Protein AF-A0A8S9ZMZ3-F1 (afdb_monomer_lite)

Radius of gyration: 23.91 Å; chains: 1; bounding box: 61×54×66 Å

Foldseek 3Di:
DVVLLVVVLVVVLVVLQADDPLLVVVVVVCVQVQKDWLQCSVVVSVVSVQPDPVPPPNPPPNNDADPVSSVSSVVSNCNHNQVVQVVVQKHWDWAADLVDLPTIMTGIEGNPAPDVVVVVVQPDDPVLVVLVLLQLCVLLVVLDDPPCVVNVVLCVVVVVPDDPPDSFRFKDFPLSSQSSCVVVVHDPVRSVVSVCSCCPRVVFKFKAQVPDGPPPPPPDDDPDDPDPRRIMIGTGRNNQRRCQVSCVVSVQAAAPQPRGGDRGQVQWFADPPPRHIHRNSSVVLVPPPDDFDADPVPGDGGDPVSVVVPDPPVVPDDDHDDDDDPPPPPDDDDDDDDDDDDDDDDDDDDD

Sequence (351 aa):
MAQRNRQEFDEFLKFCKSFDTLHKHFLQFLMQRRCIEVALIGQTFLEFYKNDDSIELKFSALDKINTDQNRQVINALRKAIDPMIRRMGLYIVHIADEYSRNMEYWVLASDLNYSPPLLQSSSLQKDELAMFHFWLKLMFSKYKNDEDDDIDSALEDILTNEEINGNTGGELSLVNAFLFAKKKGWTAVRAQKLIDKLWKQQRWIRVMKGDADINQSAKKRKPNKLGDEHSIIRLHPCAIVEIEQLLYQLNVPQCILCKRPIIVSRLSFTCEGCRSCYHANCMLRQLEFPAECSCENCDQVLDEEIIDDFQFDIDNEYIPPKRGQIKVNRSGYNASNNASSNQPFPFLRDN

Secondary structure (DSSP, 8-state):
-HHHHHHHHHHHHHHTTS--HHHHHHHHHHHHHSEEEGGGHHHHHHHHHHT-TT-S---SS-----HHHHHHHHHHHHHHHHHHHHTTTEEEEEEEETTEEEEEEEEEEESSTT-HHHHHHSS--HHHHHHHHHHHHHHTGGG--TT-HHHHHHHHHHHTSS------TTEEEHHHHHHHHHHTT--HHHHHHHHHHHHHTT--EEEEETTEEGGG--S-----SS--TTEEEEE-HHHHHHSHHHHHHTTPPBBTTT--B-S-GGGEEE-TTT--EEEHHHHHHH--SSS-PBPTTT-PBPPTHHHHTS---TTS---------------------------PPPPPPP-

pLDDT: mean 75.81, std 21.51, range [27.5, 96.56]

Organism: NCBI:txid189291

Structure (mmCIF, N/CA/C/O backbone):
data_AF-A0A8S9ZMZ3-F1
#
_entry.id   AF-A0A8S9ZMZ3-F1
#
loop_
_atom_site.group_PDB
_atom_site.id
_atom_site.type_symbol
_atom_site.label_atom_id
_atom_site.label_alt_id
_atom_site.label_comp_id
_atom_site.label_asym_id
_atom_site.label_entity_id
_atom_site.label_seq_id
_atom_site.pdbx_PDB_ins_code
_atom_site.Cartn_x
_atom_site.Cartn_y
_atom_site.Cartn_z
_atom_site.occupancy
_atom_site.B_iso_or_equiv
_atom_site.auth_seq_id
_atom_site.auth_comp_id
_atom_site.auth_asym_id
_atom_site.auth_atom_id
_atom_site.pdbx_PDB_model_num
ATOM 1 N N . MET A 1 1 ? -5.924 -0.344 39.447 1.00 61.91 1 MET A N 1
ATOM 2 C CA . MET A 1 1 ? -5.483 0.238 38.156 1.00 61.91 1 MET A CA 1
ATOM 3 C C . MET A 1 1 ? -5.912 -0.624 36.968 1.00 61.91 1 MET A C 1
ATOM 5 O O . MET A 1 1 ? -6.661 -0.130 36.141 1.00 61.91 1 MET A O 1
ATOM 9 N N . ALA A 1 2 ? -5.564 -1.918 36.924 1.00 74.56 2 ALA A N 1
ATOM 10 C CA . ALA A 1 2 ? -5.920 -2.813 35.809 1.00 74.56 2 ALA A CA 1
ATOM 11 C C . ALA A 1 2 ? -7.434 -2.923 35.516 1.00 74.56 2 ALA A C 1
ATOM 13 O O . ALA A 1 2 ? -7.842 -2.864 34.361 1.00 74.56 2 ALA A O 1
ATOM 14 N N . GLN A 1 3 ? -8.278 -3.020 36.550 1.00 78.75 3 GLN A N 1
ATOM 15 C CA . GLN A 1 3 ? -9.735 -3.115 36.376 1.00 78.75 3 GLN A CA 1
ATOM 16 C C . GLN A 1 3 ? -10.355 -1.828 35.806 1.00 78.75 3 GLN A C 1
ATOM 18 O O . GLN A 1 3 ? -11.255 -1.902 34.977 1.00 78.75 3 GLN A O 1
ATOM 23 N N . ARG A 1 4 ? -9.823 -0.661 36.194 1.00 81.62 4 ARG A N 1
ATOM 24 C CA . ARG A 1 4 ? -10.242 0.642 35.660 1.00 81.62 4 ARG A CA 1
ATOM 25 C C . ARG A 1 4 ? -9.850 0.784 34.189 1.00 81.62 4 ARG A C 1
ATOM 27 O O . ARG A 1 4 ? -10.706 1.092 33.375 1.00 81.62 4 ARG A O 1
ATOM 34 N N . ASN A 1 5 ? -8.605 0.456 33.836 1.00 84.00 5 ASN A N 1
ATOM 35 C CA . ASN A 1 5 ? -8.150 0.495 32.440 1.00 84.00 5 ASN A CA 1
ATOM 36 C C . ASN A 1 5 ? -8.956 -0.451 31.540 1.00 84.00 5 ASN A C 1
ATOM 38 O O . ASN A 1 5 ? -9.223 -0.123 30.389 1.00 84.00 5 ASN A O 1
ATOM 42 N N . ARG A 1 6 ? -9.362 -1.616 32.062 1.00 87.62 6 ARG A N 1
ATOM 43 C CA . ARG A 1 6 ? -10.231 -2.547 31.337 1.00 87.62 6 ARG A CA 1
ATOM 44 C C . ARG A 1 6 ? -11.616 -1.953 31.085 1.00 87.62 6 ARG A C 1
ATOM 46 O O . ARG A 1 6 ? -12.086 -2.016 29.959 1.00 87.62 6 ARG A O 1
ATOM 53 N N . GLN A 1 7 ? -12.235 -1.353 32.102 1.00 88.88 7 GLN A N 1
ATOM 54 C CA . GLN A 1 7 ? -13.540 -0.711 31.949 1.00 88.88 7 GLN A CA 1
ATOM 55 C C . GLN A 1 7 ? -13.489 0.456 30.951 1.00 88.88 7 GLN A C 1
ATOM 57 O O . GLN A 1 7 ? -14.333 0.531 30.063 1.00 88.88 7 GLN A O 1
ATOM 62 N N . GLU A 1 8 ? -12.478 1.325 31.052 1.00 88.69 8 GLU A N 1
ATOM 63 C CA . GLU A 1 8 ? -12.294 2.442 30.114 1.00 88.69 8 GLU A CA 1
ATOM 64 C C . GLU A 1 8 ? -12.070 1.937 28.678 1.00 88.69 8 GLU A C 1
ATOM 66 O O . GLU A 1 8 ? -12.630 2.484 27.728 1.00 88.69 8 GLU A O 1
ATOM 71 N N . PHE A 1 9 ? -11.318 0.843 28.503 1.00 92.56 9 PHE A N 1
ATOM 72 C CA . PHE A 1 9 ? -11.167 0.203 27.198 1.00 92.56 9 PHE A CA 1
ATOM 73 C C . PHE A 1 9 ? -12.482 -0.386 26.669 1.00 92.56 9 PHE A C 1
ATOM 75 O O . PHE A 1 9 ? -12.789 -0.215 25.492 1.00 92.56 9 PHE A O 1
ATOM 82 N N . ASP A 1 10 ? -13.278 -1.047 27.511 1.00 92.25 10 ASP A N 1
ATOM 83 C CA . ASP A 1 10 ? -14.572 -1.609 27.110 1.00 92.25 10 ASP A CA 1
ATOM 84 C C . ASP A 1 10 ? -15.554 -0.508 26.673 1.00 92.25 10 ASP A C 1
ATOM 86 O O . ASP A 1 10 ? -16.331 -0.699 25.732 1.00 92.25 10 ASP A O 1
ATOM 90 N N . GLU A 1 11 ? -15.517 0.658 27.322 1.00 89.88 11 GLU A N 1
ATOM 91 C CA . GLU A 1 11 ? -16.306 1.833 26.942 1.00 89.88 11 GLU A CA 1
ATOM 92 C C . GLU A 1 11 ? -15.818 2.445 25.621 1.00 89.88 11 GLU A C 1
ATOM 94 O O . GLU A 1 11 ? -16.623 2.641 24.707 1.00 89.88 11 GLU A O 1
ATOM 99 N N . PHE A 1 12 ? -14.506 2.623 25.449 1.00 91.88 12 PHE A N 1
ATOM 100 C CA . PHE A 1 12 ? -13.915 3.021 24.167 1.00 91.88 12 PHE A CA 1
ATOM 101 C C . PHE A 1 12 ? -14.263 2.040 23.031 1.00 91.88 12 PHE A C 1
ATOM 103 O O . PHE A 1 12 ? -14.611 2.439 21.917 1.00 91.88 12 PHE A O 1
ATOM 110 N N . LEU A 1 13 ? -14.253 0.735 23.304 1.00 93.44 13 LEU A N 1
ATOM 111 C CA . LEU A 1 13 ? -14.590 -0.290 22.320 1.00 93.44 13 LEU A CA 1
ATOM 112 C C . LEU A 1 13 ? -16.079 -0.275 21.944 1.00 93.44 13 LEU A C 1
ATOM 114 O O . LEU A 1 13 ? -16.424 -0.649 20.821 1.00 93.44 13 LEU A O 1
ATOM 118 N N . LYS A 1 14 ? -16.978 0.140 22.848 1.00 91.62 14 LYS A N 1
ATOM 119 C CA . LYS A 1 14 ? -18.391 0.383 22.501 1.00 91.62 14 LYS A CA 1
ATOM 120 C C . LYS A 1 14 ? -18.506 1.527 21.502 1.00 91.62 14 LYS A C 1
ATOM 122 O O . LYS A 1 14 ? -19.229 1.378 20.522 1.00 91.62 14 LYS A O 1
ATOM 127 N N . PHE A 1 15 ? -17.753 2.601 21.718 1.00 89.25 15 PHE A N 1
ATOM 128 C CA . PHE A 1 15 ? -17.728 3.747 20.818 1.00 89.25 15 PHE A CA 1
ATOM 129 C C . PHE A 1 15 ? -17.264 3.352 19.407 1.00 89.25 15 PHE A C 1
ATOM 131 O O . PHE A 1 15 ? -17.928 3.664 18.426 1.00 89.25 15 PHE A O 1
ATOM 138 N N . CYS A 1 16 ? -16.217 2.527 19.297 1.00 91.81 16 CYS A N 1
ATOM 139 C CA . CYS A 1 16 ? -15.711 2.010 18.014 1.00 91.81 16 CYS A CA 1
ATOM 140 C C . CYS A 1 16 ? -16.729 1.181 17.197 1.00 91.81 16 CYS A C 1
ATOM 142 O O . CYS A 1 16 ? -16.446 0.816 16.057 1.00 91.81 16 CYS A O 1
ATOM 144 N N . LYS A 1 17 ? -17.874 0.789 17.777 1.00 92.50 17 LYS A N 1
ATOM 145 C CA . LYS A 1 17 ? -18.903 -0.027 17.105 1.00 92.50 17 LYS A CA 1
ATOM 146 C C . LYS A 1 17 ? -20.026 0.810 16.491 1.00 92.50 17 LYS A C 1
ATOM 148 O O . LYS A 1 17 ? -20.786 0.268 15.688 1.00 92.50 17 LYS A O 1
ATOM 153 N N . SER A 1 18 ? -20.163 2.083 16.860 1.00 89.81 18 SER A N 1
ATOM 154 C CA . SER A 1 18 ? -21.223 2.972 16.377 1.00 89.81 18 SER A CA 1
ATOM 155 C C . SER A 1 18 ? -20.659 4.014 15.424 1.00 89.81 18 SER A C 1
ATOM 157 O O . SER A 1 18 ? -19.883 4.865 15.834 1.00 89.81 18 SER A O 1
ATOM 159 N N . PHE A 1 19 ? -21.070 3.978 14.156 1.00 90.19 19 PHE A N 1
ATOM 160 C CA . PHE A 1 19 ? -20.605 4.957 13.177 1.00 90.19 19 PHE A CA 1
ATOM 161 C C . PHE A 1 19 ? -21.112 6.371 13.506 1.00 90.19 19 PHE A C 1
ATOM 163 O O . PHE A 1 19 ? -22.319 6.615 13.529 1.00 90.19 19 PHE A O 1
ATOM 170 N N . ASP A 1 20 ? -20.188 7.310 13.697 1.00 91.75 20 ASP A N 1
ATOM 171 C CA . ASP A 1 20 ? -20.461 8.686 14.120 1.00 91.75 20 ASP A CA 1
ATOM 172 C C . ASP A 1 20 ? -19.497 9.703 13.471 1.00 91.75 20 ASP A C 1
ATOM 174 O O . ASP A 1 20 ? -18.850 9.427 12.456 1.00 91.75 20 ASP A O 1
ATOM 178 N N . THR A 1 21 ? -19.422 10.913 14.031 1.00 92.00 21 THR A N 1
ATOM 179 C CA . THR A 1 21 ? -18.536 11.988 13.566 1.00 92.00 21 THR A CA 1
ATOM 180 C C . THR A 1 21 ? -17.053 11.618 13.647 1.00 92.00 21 THR A C 1
ATOM 182 O O . THR A 1 21 ? -16.308 11.924 12.717 1.00 92.00 21 THR A O 1
ATOM 185 N N . LEU A 1 22 ? -16.617 10.892 14.678 1.00 92.44 22 LEU A N 1
ATOM 186 C CA . LEU A 1 22 ? -15.223 10.467 14.800 1.00 92.44 22 LEU A CA 1
ATOM 187 C C . LEU A 1 22 ? -14.840 9.434 13.748 1.00 92.44 22 LEU A C 1
ATOM 189 O O . LEU A 1 22 ? -13.756 9.515 13.172 1.00 92.44 22 LEU A O 1
ATOM 193 N N . HIS A 1 23 ? -15.748 8.521 13.411 1.00 94.50 23 HIS A N 1
ATOM 194 C CA . HIS A 1 23 ? -15.528 7.585 12.308 1.00 94.50 23 HIS A CA 1
ATOM 195 C C . HIS A 1 23 ? -15.402 8.314 10.966 1.00 94.50 23 HIS A C 1
ATOM 197 O O . HIS A 1 23 ? -14.580 7.932 10.133 1.00 94.50 23 HIS A O 1
ATOM 203 N N . LYS A 1 24 ? -16.164 9.399 10.760 1.00 93.69 24 LYS A N 1
ATOM 204 C CA . LYS A 1 24 ? -16.016 10.262 9.577 1.00 93.69 24 LYS A CA 1
ATOM 205 C C . LYS A 1 24 ? -14.659 10.965 9.559 1.00 93.69 24 LYS A C 1
ATOM 207 O O . LYS A 1 24 ? -14.025 10.982 8.509 1.00 93.69 24 LYS A O 1
ATOM 212 N N . HIS A 1 25 ? -14.191 11.500 10.687 1.00 93.44 25 HIS A N 1
ATOM 213 C CA . HIS A 1 25 ? -12.862 12.119 10.778 1.00 93.44 25 HIS A CA 1
ATOM 214 C C . HIS A 1 25 ? -11.741 11.106 10.530 1.00 93.44 25 HIS A C 1
ATOM 216 O O . HIS A 1 25 ? -10.817 11.381 9.767 1.00 93.44 25 HIS A O 1
ATOM 222 N N . PHE A 1 26 ? -11.852 9.903 11.095 1.00 94.69 26 PHE A N 1
ATOM 223 C CA . PHE A 1 26 ? -10.904 8.825 10.836 1.00 94.69 26 PHE A CA 1
ATOM 224 C C . PHE A 1 26 ? -10.910 8.405 9.360 1.00 94.69 26 PHE A C 1
ATOM 226 O O . PHE A 1 26 ? -9.853 8.223 8.761 1.00 94.69 26 PHE A O 1
ATOM 233 N N . LEU A 1 27 ? -12.082 8.330 8.727 1.00 92.50 27 LEU A N 1
ATOM 234 C CA . LEU A 1 27 ? -12.187 8.092 7.287 1.00 92.50 27 LEU A CA 1
ATOM 235 C C . LEU A 1 27 ? -11.566 9.213 6.454 1.00 92.50 27 LEU A C 1
ATOM 237 O O . LEU A 1 27 ? -10.838 8.923 5.512 1.00 92.50 27 LEU A O 1
ATOM 241 N N . GLN A 1 28 ? -11.797 10.480 6.800 1.00 91.88 28 GLN A N 1
ATOM 242 C CA . GLN A 1 28 ? -11.149 11.616 6.136 1.00 91.88 28 GLN A CA 1
ATOM 243 C C . GLN A 1 28 ? -9.627 11.540 6.272 1.00 91.88 28 GLN A C 1
ATOM 245 O O . GLN A 1 28 ? -8.907 11.761 5.298 1.00 91.88 28 GLN A O 1
ATOM 250 N N . PHE A 1 29 ? -9.133 11.164 7.452 1.00 93.56 29 PHE A N 1
ATOM 251 C CA . PHE A 1 29 ? -7.719 10.895 7.673 1.00 93.56 29 PHE A CA 1
ATOM 252 C C . PHE A 1 29 ? -7.210 9.769 6.763 1.00 93.56 29 PHE A C 1
ATOM 254 O O . PHE A 1 29 ? -6.181 9.943 6.110 1.00 93.56 29 PHE A O 1
ATOM 261 N N . LEU A 1 30 ? -7.937 8.651 6.652 1.00 91.56 30 LEU A N 1
ATOM 262 C CA . LEU A 1 30 ? -7.581 7.555 5.746 1.00 91.56 30 LEU A CA 1
ATOM 263 C C . LEU A 1 30 ? -7.608 7.981 4.277 1.00 91.56 30 LEU A C 1
ATOM 265 O O . LEU A 1 30 ? -6.716 7.596 3.534 1.00 91.56 30 LEU A O 1
ATOM 269 N N . MET A 1 31 ? -8.559 8.813 3.855 1.00 87.31 31 MET A N 1
ATOM 270 C CA . MET A 1 31 ? -8.599 9.354 2.492 1.00 87.31 31 MET A CA 1
ATOM 271 C C . MET A 1 31 ? -7.394 10.259 2.199 1.00 87.31 31 MET A C 1
ATOM 273 O O . MET A 1 31 ? -6.831 10.201 1.111 1.00 87.31 31 MET A O 1
ATOM 277 N N . GLN A 1 32 ? -6.963 11.070 3.170 1.00 87.19 32 GLN A N 1
ATOM 278 C CA . GLN A 1 32 ? -5.802 11.955 3.022 1.00 87.19 32 GLN A CA 1
ATOM 279 C C . GLN A 1 32 ? -4.469 11.199 3.063 1.00 87.19 32 GLN A C 1
ATOM 281 O O . GLN A 1 32 ? -3.530 11.542 2.346 1.00 87.19 32 GLN A O 1
ATOM 286 N N . ARG A 1 33 ? -4.355 10.193 3.936 1.00 87.38 33 ARG A N 1
ATOM 287 C CA . ARG A 1 33 ? -3.129 9.402 4.116 1.00 87.38 33 ARG A CA 1
ATOM 288 C C . ARG A 1 33 ? -3.030 8.222 3.157 1.00 87.38 33 ARG A C 1
ATOM 290 O O . ARG A 1 33 ? -1.922 7.730 2.953 1.00 87.38 33 ARG A O 1
ATOM 297 N N . ARG A 1 34 ? -4.155 7.793 2.580 1.00 85.62 34 ARG A N 1
ATOM 298 C CA . ARG A 1 34 ? -4.379 6.613 1.720 1.00 85.62 34 ARG A CA 1
ATOM 299 C C . ARG A 1 34 ? -4.172 5.261 2.398 1.00 85.62 34 ARG A C 1
ATOM 301 O O . ARG A 1 34 ? -4.855 4.292 2.077 1.00 85.62 34 ARG A O 1
ATOM 308 N N . CYS A 1 35 ? -3.265 5.197 3.366 1.00 92.12 35 CYS A N 1
ATOM 309 C CA . CYS A 1 35 ? -2.998 4.005 4.150 1.00 92.12 35 CYS A CA 1
ATOM 310 C C . CYS A 1 35 ? -2.594 4.329 5.594 1.00 92.12 35 CYS A C 1
ATOM 312 O O . CYS A 1 35 ? -2.100 5.420 5.887 1.00 92.12 35 CYS A O 1
ATOM 314 N N . ILE A 1 36 ? -2.739 3.345 6.479 1.00 95.50 36 ILE A N 1
ATOM 315 C CA . ILE A 1 36 ? -2.246 3.368 7.861 1.00 95.50 36 ILE A CA 1
ATOM 316 C C . ILE A 1 36 ? -1.676 1.994 8.221 1.00 95.50 36 ILE A C 1
ATOM 318 O O . ILE A 1 36 ? -2.212 0.971 7.796 1.00 95.50 36 ILE A O 1
ATOM 322 N N . GLU A 1 37 ? -0.597 1.964 8.999 1.00 95.81 37 GLU A N 1
ATOM 323 C CA . GLU A 1 37 ? -0.064 0.720 9.558 1.00 95.81 37 GLU A CA 1
ATOM 324 C C . GLU A 1 37 ? -1.049 0.110 10.553 1.00 95.81 37 GLU A C 1
ATOM 326 O O . GLU A 1 37 ? -1.573 0.793 11.433 1.00 95.81 37 GLU A O 1
ATOM 331 N N . VAL A 1 38 ? -1.266 -1.199 10.448 1.00 95.62 38 VAL A N 1
ATOM 332 C CA . VAL A 1 38 ? -2.227 -1.937 11.272 1.00 95.62 38 VAL A CA 1
ATOM 333 C C . VAL A 1 38 ? -1.925 -1.774 12.757 1.00 95.62 38 VAL A C 1
ATOM 335 O O . VAL A 1 38 ? -2.845 -1.563 13.544 1.00 95.62 38 VAL A O 1
ATOM 338 N N . ALA A 1 39 ? -0.647 -1.788 13.139 1.00 94.88 39 ALA A N 1
ATOM 339 C CA . ALA A 1 39 ? -0.208 -1.606 14.521 1.00 94.88 39 ALA A CA 1
ATOM 340 C C . ALA A 1 39 ? -0.604 -0.244 15.127 1.00 94.88 39 ALA A C 1
ATOM 342 O O . ALA A 1 39 ? -0.718 -0.133 16.345 1.00 94.88 39 ALA A O 1
ATOM 343 N N . LEU A 1 40 ? -0.842 0.778 14.297 1.00 95.88 40 LEU A N 1
ATOM 344 C CA . LEU A 1 40 ? -1.117 2.147 14.741 1.00 95.88 40 LEU A CA 1
ATOM 345 C C . LEU A 1 40 ? -2.608 2.504 14.758 1.00 95.88 40 LEU A C 1
ATOM 347 O O . LEU A 1 40 ? -2.972 3.503 15.371 1.00 95.88 40 LEU A O 1
ATOM 351 N N . ILE A 1 41 ? -3.480 1.704 14.133 1.00 96.50 41 ILE A N 1
ATOM 352 C CA . ILE A 1 41 ? -4.903 2.040 13.936 1.00 96.50 41 ILE A CA 1
ATOM 353 C C . ILE A 1 41 ? -5.603 2.406 15.242 1.00 96.50 41 ILE A C 1
ATOM 355 O O . ILE A 1 41 ? -6.207 3.473 15.340 1.00 96.50 41 ILE A O 1
ATOM 359 N N . GLY A 1 42 ? -5.535 1.528 16.242 1.00 95.69 42 GLY A N 1
ATOM 360 C CA . GLY A 1 42 ? -6.223 1.722 17.509 1.00 95.69 42 GLY A CA 1
ATOM 361 C C . GLY A 1 42 ? -5.712 2.958 18.231 1.00 95.69 42 GLY A C 1
ATOM 362 O O . GLY A 1 42 ? -6.518 3.772 18.674 1.00 95.69 42 GLY A O 1
ATOM 363 N N . GLN A 1 43 ? -4.389 3.137 18.281 1.00 95.88 43 GLN A N 1
ATOM 364 C CA . GLN A 1 43 ? -3.772 4.303 18.910 1.00 95.88 43 GLN A CA 1
ATOM 365 C C . GLN A 1 43 ? -4.178 5.604 18.206 1.00 95.88 43 GLN A C 1
ATOM 367 O O . GLN A 1 43 ? -4.584 6.553 18.868 1.00 95.88 43 GLN A O 1
ATOM 372 N N . THR A 1 44 ? -4.146 5.636 16.873 1.00 95.88 44 THR A N 1
ATOM 373 C CA . THR A 1 44 ? -4.591 6.795 16.093 1.00 95.88 44 THR A CA 1
ATOM 374 C C . THR A 1 44 ? -6.070 7.098 16.333 1.00 95.88 44 THR A C 1
ATOM 376 O O . THR A 1 44 ? -6.432 8.252 16.540 1.00 95.88 44 THR A O 1
ATOM 379 N N . PHE A 1 45 ? -6.944 6.087 16.361 1.00 95.62 45 PHE A N 1
ATOM 380 C CA . PHE A 1 45 ? -8.366 6.306 16.638 1.00 95.62 45 PHE A CA 1
ATOM 381 C C . PHE A 1 45 ? -8.612 6.804 18.072 1.00 95.62 45 PHE A C 1
ATOM 383 O O . PHE A 1 45 ? -9.447 7.680 18.288 1.00 95.62 45 PHE A O 1
ATOM 390 N N . LEU A 1 46 ? -7.845 6.308 19.047 1.00 93.75 46 LEU A N 1
ATOM 391 C CA . LEU A 1 46 ? -7.874 6.800 20.425 1.00 93.75 46 LEU A CA 1
ATOM 392 C C . LEU A 1 46 ? -7.439 8.270 20.524 1.00 93.75 46 LEU A C 1
ATOM 394 O O . LEU A 1 46 ? -8.005 9.020 21.313 1.00 93.75 46 LEU A O 1
ATOM 398 N N . GLU A 1 47 ? -6.473 8.710 19.718 1.00 92.50 47 GLU A N 1
ATOM 399 C CA . GLU A 1 47 ? -6.084 10.124 19.649 1.00 92.50 47 GLU A CA 1
ATOM 400 C C . GLU A 1 47 ? -7.212 11.004 19.099 1.00 92.50 47 GLU A C 1
ATOM 402 O O . GLU A 1 47 ? -7.481 12.064 19.664 1.00 92.50 47 GLU A O 1
ATOM 407 N N . PHE A 1 48 ? -7.919 10.562 18.051 1.00 91.62 48 PHE A N 1
ATOM 408 C CA . PHE A 1 48 ? -9.131 11.249 17.582 1.00 91.62 48 PHE A CA 1
ATOM 409 C C . PHE A 1 48 ? -10.184 11.338 18.688 1.00 91.62 48 PHE A C 1
ATOM 411 O O . PHE A 1 48 ? -10.729 12.411 18.923 1.00 91.62 48 PHE A O 1
ATOM 418 N N . TYR A 1 49 ? -10.406 10.235 19.403 1.00 90.12 49 TYR A N 1
ATOM 419 C CA . TYR A 1 49 ? -11.343 10.168 20.521 1.00 90.12 49 TYR A CA 1
ATOM 420 C C . TYR A 1 49 ? -10.998 11.147 21.650 1.00 90.12 49 TYR A C 1
ATOM 422 O O . TYR A 1 49 ? -11.862 11.871 22.131 1.00 90.12 49 TYR A O 1
ATOM 430 N N . LYS A 1 50 ? -9.727 11.220 22.056 1.00 88.81 50 LYS A N 1
ATOM 431 C CA . LYS A 1 50 ? -9.274 12.117 23.134 1.00 88.81 50 LYS A CA 1
ATOM 432 C C . LYS A 1 50 ? -9.347 13.601 22.773 1.00 88.81 50 LYS A C 1
ATOM 434 O O . LYS A 1 50 ? -9.528 14.435 23.662 1.00 88.81 50 LYS A O 1
ATOM 439 N N . ASN A 1 51 ? -9.165 13.918 21.495 1.00 88.06 51 ASN A N 1
ATOM 440 C CA . ASN A 1 51 ? -9.171 15.288 20.989 1.00 88.06 51 ASN A CA 1
ATOM 441 C C . ASN A 1 51 ? -10.576 15.796 20.634 1.00 88.06 51 ASN A C 1
ATOM 443 O O . ASN A 1 51 ? -10.709 16.949 20.233 1.00 88.06 51 ASN A O 1
ATOM 447 N N . ASP A 1 52 ? -11.614 14.970 20.773 1.00 85.75 52 ASP A N 1
ATOM 448 C CA . ASP A 1 52 ? -12.992 15.396 20.555 1.00 85.75 52 ASP A CA 1
ATOM 449 C C . ASP A 1 52 ? -13.546 16.100 21.800 1.00 85.75 52 ASP A C 1
ATOM 451 O O . ASP A 1 52 ? -13.697 15.506 22.871 1.00 85.75 52 ASP A O 1
ATOM 455 N N . ASP A 1 53 ? -13.848 17.389 21.666 1.00 81.12 53 ASP A N 1
ATOM 456 C CA . ASP A 1 53 ? -14.406 18.201 22.748 1.00 81.12 53 ASP A CA 1
ATOM 457 C C . ASP A 1 53 ? -15.891 17.924 23.013 1.00 81.12 53 ASP A C 1
ATOM 459 O O . ASP A 1 53 ? -16.399 18.311 24.062 1.00 81.12 53 ASP A O 1
ATOM 463 N N . SER A 1 54 ? -16.587 17.234 22.103 1.00 78.00 54 SER A N 1
ATOM 464 C CA . SER A 1 54 ? -17.992 16.853 22.294 1.00 78.00 54 SER A CA 1
ATOM 465 C C . SER A 1 54 ? -18.176 15.663 23.239 1.00 78.00 54 SER A C 1
ATOM 467 O O . SER A 1 54 ? -19.291 15.387 23.684 1.00 78.00 54 SER A O 1
AT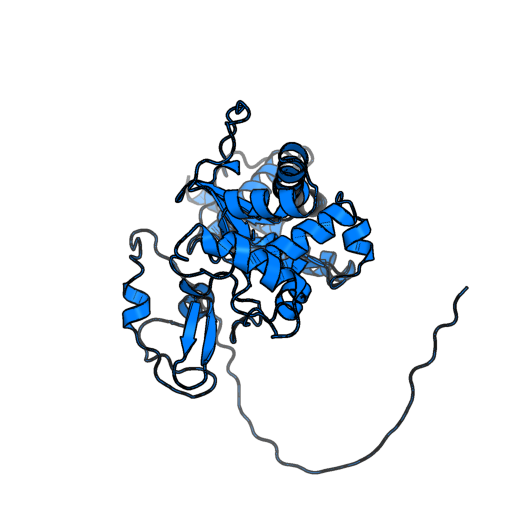OM 469 N N . ILE A 1 55 ? -17.092 14.960 23.573 1.00 74.44 55 ILE A N 1
ATOM 470 C CA . ILE A 1 55 ? -17.129 13.792 24.444 1.00 74.44 55 ILE A CA 1
ATOM 471 C C . ILE A 1 55 ? -16.904 14.250 25.887 1.00 74.44 55 ILE A C 1
ATOM 473 O O . ILE A 1 55 ? -15.774 14.428 26.339 1.00 74.44 55 ILE A O 1
ATOM 477 N N . GLU A 1 56 ? -18.004 14.414 26.626 1.00 62.88 56 GLU A N 1
ATOM 478 C CA . GLU A 1 56 ? -17.995 14.820 28.043 1.00 62.88 56 GLU A CA 1
ATOM 479 C C . GLU A 1 56 ? -17.205 13.843 28.939 1.00 62.88 56 GLU A C 1
ATOM 481 O O . GLU A 1 56 ? -16.644 14.228 29.964 1.00 62.88 56 GLU A O 1
ATOM 486 N N . LEU A 1 57 ? -17.108 12.575 28.525 1.00 63.19 57 LEU A N 1
ATOM 487 C CA . LEU A 1 57 ? -16.363 11.511 29.197 1.00 63.19 57 LEU A CA 1
ATOM 488 C C . LEU A 1 57 ? -14.963 11.359 28.583 1.00 63.19 57 LEU A C 1
ATOM 490 O O . LEU A 1 57 ? -14.664 10.376 27.899 1.00 63.19 57 LEU A O 1
ATOM 494 N N . LYS A 1 58 ? -14.074 12.331 28.822 1.00 62.97 58 LYS A N 1
ATOM 495 C CA . LYS A 1 58 ? -12.653 12.161 28.480 1.00 62.97 58 LYS A CA 1
ATOM 496 C C . LYS A 1 58 ? -12.041 11.112 29.417 1.00 62.97 58 LYS A C 1
ATOM 498 O O . LYS A 1 58 ? -11.754 11.390 30.581 1.00 62.97 58 LYS A O 1
ATOM 503 N N . PHE A 1 59 ? -11.844 9.893 28.911 1.00 64.81 59 PHE A N 1
ATOM 504 C CA . PHE A 1 59 ? -11.125 8.830 29.620 1.00 64.81 59 PHE A CA 1
ATOM 505 C C . PHE A 1 59 ? -9.659 9.220 29.777 1.00 64.81 59 PHE A C 1
ATOM 507 O O . PHE A 1 59 ? -8.852 9.088 28.857 1.00 64.81 59 PHE A O 1
ATOM 514 N N . SER A 1 60 ? -9.317 9.742 30.951 1.00 64.56 60 SER A N 1
ATOM 515 C CA . SER A 1 60 ? -7.972 10.231 31.220 1.00 64.56 60 SER A CA 1
ATOM 516 C C . SER A 1 60 ? -6.955 9.118 31.492 1.00 64.56 60 SER A C 1
ATOM 518 O O . SER A 1 60 ? -5.781 9.444 31.602 1.00 64.56 60 SER A O 1
ATOM 520 N N . ALA A 1 61 ? -7.360 7.849 31.671 1.00 70.00 61 ALA A N 1
ATOM 521 C CA . ALA A 1 61 ? -6.430 6.780 32.061 1.00 70.00 61 ALA A CA 1
ATOM 522 C C . ALA A 1 61 ? -6.059 5.815 30.920 1.00 70.00 61 ALA A C 1
ATOM 524 O O . ALA A 1 61 ? -5.015 5.159 30.996 1.00 70.00 61 ALA A O 1
ATOM 525 N N . LEU A 1 62 ? -6.853 5.725 29.846 1.00 84.06 62 LEU A N 1
ATOM 526 C CA . LEU A 1 62 ? -6.497 4.920 28.675 1.00 84.06 62 LEU A CA 1
ATOM 527 C C . LEU A 1 62 ? -5.481 5.659 27.792 1.00 84.06 62 LEU A C 1
ATOM 529 O O . LEU A 1 62 ? -5.854 6.376 26.869 1.00 84.06 62 LEU A O 1
ATOM 533 N N . ASP A 1 63 ? -4.186 5.495 28.061 1.00 85.62 63 ASP A N 1
ATOM 534 C CA . ASP A 1 63 ? -3.118 6.186 27.316 1.00 85.62 63 ASP A CA 1
ATOM 535 C C . ASP A 1 63 ? -2.531 5.413 26.143 1.00 85.62 63 ASP A C 1
ATOM 537 O O . ASP A 1 63 ? -2.062 6.020 25.178 1.00 85.62 63 ASP A O 1
ATOM 541 N N . LYS A 1 64 ? -2.570 4.083 26.214 1.00 90.38 64 LYS A N 1
ATOM 542 C CA . LYS A 1 64 ? -1.981 3.206 25.207 1.00 90.38 64 LYS A CA 1
ATOM 543 C C . LYS A 1 64 ? -2.882 2.021 24.924 1.00 90.38 64 LYS A C 1
ATOM 545 O O . LYS A 1 64 ? -3.509 1.479 25.833 1.00 90.38 64 LYS A O 1
ATOM 550 N N . ILE A 1 65 ? -2.871 1.603 23.667 1.00 92.50 65 ILE A N 1
ATOM 551 C CA . ILE A 1 65 ? -3.533 0.395 23.185 1.00 92.50 65 ILE A CA 1
ATOM 552 C C . ILE A 1 65 ? -2.464 -0.663 22.913 1.00 92.50 65 ILE A C 1
ATOM 554 O O . ILE A 1 65 ? -1.521 -0.423 22.163 1.00 92.50 65 ILE A O 1
ATOM 558 N N . ASN A 1 66 ? -2.595 -1.831 23.542 1.00 93.44 66 ASN A N 1
ATOM 559 C CA . ASN A 1 66 ? -1.725 -2.976 23.257 1.00 93.44 66 ASN A CA 1
ATOM 560 C C . ASN A 1 66 ? -2.172 -3.730 21.987 1.00 93.44 66 ASN A C 1
ATOM 562 O O . ASN A 1 66 ? -3.223 -3.444 21.417 1.00 93.44 66 ASN A O 1
ATOM 566 N N . THR A 1 67 ? -1.395 -4.722 21.547 1.00 91.94 67 THR A N 1
ATOM 567 C CA . THR A 1 67 ? -1.650 -5.469 20.302 1.00 91.94 67 THR A CA 1
ATOM 568 C C . THR A 1 67 ? -3.016 -6.169 20.265 1.00 91.94 67 THR A C 1
ATOM 570 O O . THR A 1 67 ? -3.696 -6.130 19.236 1.00 91.94 67 THR A O 1
ATOM 573 N N . ASP A 1 68 ? -3.455 -6.782 21.370 1.00 93.94 68 ASP A N 1
ATOM 574 C CA . ASP A 1 68 ? -4.758 -7.462 21.435 1.00 93.94 68 ASP A CA 1
ATOM 575 C C . ASP A 1 68 ? -5.917 -6.455 21.411 1.00 93.94 68 ASP A C 1
ATOM 577 O O . ASP A 1 68 ? -6.852 -6.575 20.618 1.00 93.94 68 ASP A O 1
ATOM 581 N N . GLN A 1 69 ? -5.805 -5.391 22.204 1.00 94.75 69 GLN A N 1
ATOM 582 C CA . GLN A 1 69 ? -6.752 -4.281 22.205 1.00 94.75 69 GLN A CA 1
ATOM 583 C C . GLN A 1 69 ? -6.861 -3.639 20.816 1.00 94.75 69 GLN A C 1
ATOM 585 O O . GLN A 1 69 ? -7.966 -3.387 20.339 1.00 94.75 69 GLN A O 1
ATOM 590 N N . ASN A 1 70 ? -5.734 -3.440 20.128 1.00 95.94 70 ASN A N 1
ATOM 591 C CA . ASN A 1 70 ? -5.698 -2.915 18.768 1.00 95.94 70 ASN A CA 1
ATOM 592 C C . ASN A 1 70 ? -6.486 -3.817 17.810 1.00 95.94 70 ASN A C 1
ATOM 594 O O . ASN A 1 70 ? -7.314 -3.331 17.043 1.00 95.94 70 ASN A O 1
ATOM 598 N N . ARG A 1 71 ? -6.312 -5.142 17.906 1.00 94.81 71 ARG A N 1
ATOM 599 C CA . ARG A 1 71 ? -7.071 -6.124 17.114 1.00 94.81 71 ARG A CA 1
ATOM 600 C C . ARG A 1 71 ? -8.579 -6.024 17.372 1.00 94.81 71 ARG A C 1
ATOM 602 O O . ARG A 1 71 ? -9.370 -6.094 16.430 1.00 94.81 71 ARG A O 1
ATOM 609 N N . GLN A 1 72 ? -8.992 -5.838 18.626 1.00 96.31 72 GLN A N 1
ATOM 610 C CA . GLN A 1 72 ? -10.404 -5.645 18.974 1.00 96.31 72 GLN A CA 1
ATOM 611 C C . GLN A 1 72 ? -10.967 -4.340 18.387 1.00 96.31 72 GLN A C 1
ATOM 613 O O . GLN A 1 72 ? -12.055 -4.356 17.807 1.00 96.31 72 GLN A O 1
ATOM 618 N N . VAL A 1 73 ? -10.210 -3.242 18.474 1.00 96.44 73 VAL A N 1
ATOM 619 C CA . VAL A 1 73 ? -10.579 -1.928 17.920 1.00 96.44 73 VAL A CA 1
ATOM 620 C C . VAL A 1 73 ? -10.701 -1.990 16.400 1.00 96.44 73 VAL A C 1
ATOM 622 O O . VAL A 1 73 ? -11.732 -1.610 15.860 1.00 96.44 73 VAL A O 1
ATOM 625 N N . ILE A 1 74 ? -9.713 -2.559 15.709 1.00 96.31 74 ILE A N 1
ATOM 626 C CA . ILE A 1 74 ? -9.717 -2.823 14.260 1.00 96.31 74 ILE A CA 1
ATOM 627 C C . ILE A 1 74 ? -10.997 -3.554 13.841 1.00 96.31 74 ILE A C 1
ATOM 629 O O . ILE A 1 74 ? -11.695 -3.126 12.921 1.00 96.31 74 ILE A O 1
ATOM 633 N N . ASN A 1 75 ? -11.341 -4.641 14.534 1.00 95.81 75 ASN A N 1
ATOM 634 C CA . ASN A 1 75 ? -12.541 -5.418 14.230 1.00 95.81 75 ASN A CA 1
ATOM 635 C C . ASN A 1 75 ? -13.835 -4.624 14.459 1.00 95.81 75 ASN A C 1
ATOM 637 O O . ASN A 1 75 ? -14.790 -4.785 13.697 1.00 95.81 75 ASN A O 1
ATOM 641 N N . ALA A 1 76 ? -13.889 -3.792 15.501 1.00 96.56 76 ALA A N 1
ATOM 642 C CA . ALA A 1 76 ? -15.028 -2.916 15.763 1.00 96.56 76 ALA A CA 1
ATOM 643 C C . ALA A 1 76 ? -15.163 -1.838 14.675 1.00 96.56 76 ALA A C 1
ATOM 645 O O . ALA A 1 76 ? -16.223 -1.733 14.054 1.00 96.56 76 ALA A O 1
ATOM 646 N N . LEU A 1 77 ? -14.065 -1.145 14.362 1.00 96.44 77 LEU A N 1
ATOM 647 C CA . LEU A 1 77 ? -14.014 -0.099 13.345 1.00 96.44 77 LEU A CA 1
ATOM 648 C C . LEU A 1 77 ? -14.426 -0.622 11.970 1.00 96.44 77 LEU A C 1
ATOM 650 O O . LEU A 1 77 ? -15.253 0.007 11.320 1.00 96.44 77 LEU A O 1
ATOM 654 N N . ARG A 1 78 ? -13.937 -1.794 11.534 1.00 95.06 78 ARG A N 1
ATOM 655 C CA . ARG A 1 78 ? -14.367 -2.384 10.250 1.00 95.06 78 ARG A CA 1
ATOM 656 C C . ARG A 1 78 ? -15.867 -2.619 10.192 1.00 95.06 78 ARG A C 1
ATOM 658 O O . ARG A 1 78 ? -16.487 -2.316 9.180 1.00 95.06 78 ARG A O 1
ATOM 665 N N . LYS A 1 79 ? -16.467 -3.136 11.269 1.00 95.56 79 LYS A N 1
ATOM 666 C CA . LYS A 1 79 ? -17.917 -3.383 11.316 1.00 95.56 79 LYS A CA 1
ATOM 667 C C . LYS A 1 79 ? -18.724 -2.092 11.183 1.00 95.56 79 LYS A C 1
ATOM 669 O O . LYS A 1 79 ? -19.776 -2.118 10.552 1.00 95.56 79 LYS A O 1
ATOM 674 N N . ALA A 1 80 ? -18.235 -0.990 11.750 1.00 95.81 80 ALA A N 1
ATOM 675 C CA . ALA A 1 80 ? -18.882 0.315 11.655 1.00 95.81 80 ALA A CA 1
ATOM 676 C C . ALA A 1 80 ? -18.640 1.001 10.296 1.00 95.81 80 ALA A C 1
ATOM 678 O O . ALA A 1 80 ? -19.556 1.588 9.721 1.00 95.81 80 ALA A O 1
ATOM 679 N N . ILE A 1 81 ? -17.414 0.923 9.776 1.00 95.25 81 ILE A N 1
ATOM 680 C CA . ILE A 1 81 ? -16.951 1.690 8.614 1.00 95.25 81 ILE A CA 1
ATOM 681 C C . ILE A 1 81 ? -17.258 0.990 7.287 1.00 95.25 81 ILE A C 1
ATOM 683 O O . ILE A 1 81 ? -17.766 1.647 6.375 1.00 95.25 81 ILE A O 1
ATOM 687 N N . ASP A 1 82 ? -16.987 -0.317 7.162 1.00 94.56 82 ASP A N 1
ATOM 688 C CA . ASP A 1 82 ? -17.099 -1.059 5.894 1.00 94.56 82 ASP A CA 1
ATOM 689 C C . ASP A 1 82 ? -18.480 -0.877 5.221 1.00 94.56 82 ASP A C 1
ATOM 691 O O . ASP A 1 82 ? -18.513 -0.620 4.015 1.00 94.56 82 ASP A O 1
ATOM 695 N N . PRO A 1 83 ? -19.628 -0.935 5.936 1.00 94.56 83 PRO A N 1
ATOM 696 C CA . PRO A 1 83 ? -20.940 -0.725 5.317 1.00 94.56 83 PRO A CA 1
ATOM 697 C C . PRO A 1 83 ? -21.128 0.675 4.725 1.00 94.56 83 PRO A C 1
ATOM 699 O O . PRO A 1 83 ? -21.857 0.833 3.747 1.00 94.56 83 PRO A O 1
ATOM 702 N N . MET A 1 84 ? -20.492 1.691 5.313 1.00 92.56 84 MET A N 1
ATOM 703 C CA . MET A 1 84 ? -20.615 3.080 4.871 1.00 92.56 84 MET A CA 1
ATOM 704 C C . MET A 1 84 ? -19.759 3.341 3.636 1.00 92.56 84 MET A C 1
ATOM 706 O O . MET A 1 84 ? -20.250 3.918 2.669 1.00 92.56 84 MET A O 1
ATOM 710 N N . ILE A 1 85 ? -18.507 2.874 3.631 1.00 91.81 85 ILE A N 1
ATOM 711 C CA . ILE A 1 85 ? -17.602 3.090 2.494 1.00 91.81 85 ILE A CA 1
ATOM 712 C C . ILE A 1 85 ? -17.978 2.258 1.268 1.00 91.81 85 ILE A C 1
ATOM 714 O O . ILE A 1 85 ? -17.893 2.767 0.153 1.00 91.81 85 ILE A O 1
ATOM 718 N N . ARG A 1 86 ? -18.516 1.044 1.453 1.00 91.50 86 ARG A N 1
ATOM 719 C CA . ARG A 1 86 ? -18.977 0.207 0.331 1.00 91.50 86 ARG A CA 1
ATOM 720 C C . ARG A 1 86 ? -20.087 0.871 -0.479 1.00 91.50 86 ARG A C 1
ATOM 722 O O . ARG A 1 86 ? -20.131 0.718 -1.691 1.00 91.50 86 ARG A O 1
ATOM 729 N N . ARG A 1 87 ? -20.955 1.665 0.161 1.00 89.69 87 ARG A N 1
ATOM 730 C CA . ARG A 1 87 ? -21.993 2.450 -0.540 1.00 89.69 87 ARG A CA 1
ATOM 731 C C . ARG A 1 87 ? -21.412 3.528 -1.456 1.00 89.69 87 ARG A C 1
ATOM 733 O O . ARG A 1 87 ? -22.105 3.987 -2.353 1.00 89.69 87 ARG A O 1
ATOM 740 N N . MET A 1 88 ? -20.165 3.928 -1.220 1.00 86.19 88 MET A N 1
ATOM 741 C CA . MET A 1 88 ? -19.430 4.909 -2.019 1.00 86.19 88 MET A CA 1
ATOM 742 C C . MET A 1 88 ? -18.503 4.244 -3.051 1.00 86.19 88 MET A C 1
ATOM 744 O O . MET A 1 88 ? -17.707 4.939 -3.674 1.00 86.19 88 MET A O 1
ATOM 748 N N . GLY A 1 89 ? -18.565 2.915 -3.219 1.00 88.56 89 GLY A N 1
ATOM 749 C CA . GLY A 1 89 ? -17.627 2.176 -4.071 1.00 88.56 89 GLY A CA 1
ATOM 750 C C . GLY A 1 89 ? -16.193 2.213 -3.537 1.00 88.56 89 GLY A C 1
ATOM 751 O O . GLY A 1 89 ? -15.240 2.268 -4.315 1.00 88.56 89 GLY A O 1
ATOM 752 N N . LEU A 1 90 ? -16.038 2.271 -2.211 1.00 89.88 90 LEU A N 1
ATOM 753 C CA . LEU A 1 90 ? -14.758 2.238 -1.510 1.00 89.88 90 LEU A CA 1
ATOM 754 C C . LEU A 1 90 ? -14.711 1.045 -0.552 1.00 89.88 90 LEU A C 1
ATOM 756 O O . LEU A 1 90 ? -15.721 0.646 0.029 1.00 89.88 90 LEU A O 1
ATOM 760 N N . TYR A 1 91 ? -13.522 0.502 -0.322 1.00 92.50 91 TYR A N 1
ATOM 761 C CA . TYR A 1 91 ? -13.316 -0.601 0.611 1.00 92.50 91 TYR A CA 1
ATOM 762 C C . TYR A 1 91 ? -11.928 -0.543 1.245 1.00 92.50 91 TYR A C 1
ATOM 764 O O . TYR A 1 91 ? -10.987 -0.003 0.675 1.00 92.50 91 TYR A O 1
ATOM 772 N N . ILE A 1 92 ? -11.791 -1.098 2.450 1.00 93.56 92 ILE A N 1
ATOM 773 C CA . ILE A 1 92 ? -10.494 -1.214 3.120 1.00 93.56 92 ILE A CA 1
ATOM 774 C C . ILE A 1 92 ? -9.874 -2.566 2.778 1.00 93.56 92 ILE A C 1
ATOM 776 O O . ILE A 1 92 ? -10.454 -3.627 3.040 1.00 93.56 92 ILE A O 1
ATOM 780 N N . VAL A 1 93 ? -8.662 -2.521 2.235 1.00 93.94 93 VAL A N 1
ATOM 781 C CA . VAL A 1 93 ? -7.814 -3.684 1.997 1.00 93.94 93 VAL A CA 1
ATOM 782 C C . VAL A 1 93 ? -6.793 -3.792 3.112 1.00 93.94 93 VAL A C 1
ATOM 784 O O . VAL A 1 93 ? -6.038 -2.861 3.379 1.00 93.94 93 VAL A O 1
ATOM 787 N N . HIS A 1 94 ? -6.750 -4.959 3.744 1.00 94.56 94 HIS A N 1
ATOM 788 C CA . HIS A 1 94 ? -5.654 -5.335 4.624 1.00 94.56 94 HIS A CA 1
ATOM 789 C C . HIS A 1 94 ? -4.583 -6.028 3.784 1.00 94.56 94 HIS A C 1
ATOM 791 O O . HIS A 1 94 ? -4.832 -7.105 3.241 1.00 94.56 94 HIS A O 1
ATOM 797 N N . ILE A 1 95 ? -3.417 -5.400 3.659 1.00 94.00 95 ILE A N 1
ATOM 798 C CA . ILE A 1 95 ? -2.293 -5.887 2.855 1.00 94.00 95 ILE A CA 1
ATOM 799 C C . ILE A 1 95 ? -1.014 -5.905 3.693 1.00 94.00 95 ILE A C 1
ATOM 801 O O . ILE A 1 95 ? -0.767 -4.986 4.472 1.00 94.00 95 ILE A O 1
ATOM 805 N N . ALA A 1 96 ? -0.220 -6.964 3.559 1.00 92.88 96 ALA A N 1
ATOM 806 C CA . ALA A 1 96 ? 1.099 -7.045 4.172 1.00 92.88 96 ALA A CA 1
ATOM 807 C C . ALA A 1 96 ? 2.152 -6.431 3.241 1.00 92.88 96 ALA A C 1
ATOM 809 O O . ALA A 1 96 ? 2.015 -6.506 2.020 1.00 92.88 96 ALA A O 1
ATOM 810 N N . ASP A 1 97 ? 3.189 -5.828 3.809 1.00 92.31 97 ASP A N 1
ATOM 811 C CA . ASP A 1 97 ? 4.339 -5.362 3.042 1.00 92.31 97 ASP A CA 1
ATOM 812 C C . ASP A 1 97 ? 5.157 -6.569 2.578 1.00 92.31 97 ASP A C 1
ATOM 814 O O . ASP A 1 97 ? 5.672 -7.337 3.386 1.00 92.31 97 ASP A O 1
ATOM 818 N N . GLU A 1 98 ? 5.277 -6.773 1.269 1.00 90.50 98 GLU A N 1
ATOM 819 C CA . GLU A 1 98 ? 6.073 -7.887 0.746 1.00 90.50 98 GLU A CA 1
ATOM 820 C C . GLU A 1 98 ? 7.562 -7.740 1.078 1.00 90.50 98 GLU A C 1
ATOM 822 O O . GLU A 1 98 ? 8.262 -8.742 1.171 1.00 90.50 98 GLU A O 1
ATOM 827 N N . TYR A 1 99 ? 8.037 -6.515 1.325 1.00 88.25 99 TYR A N 1
ATOM 828 C CA . TYR A 1 99 ? 9.415 -6.248 1.734 1.00 88.25 99 TYR A CA 1
ATOM 829 C C . TYR A 1 99 ? 9.618 -6.347 3.251 1.00 88.25 99 TYR A C 1
ATOM 831 O O . TYR A 1 99 ? 10.753 -6.245 3.715 1.00 88.25 99 TYR A O 1
ATOM 839 N N . SER A 1 100 ? 8.546 -6.493 4.041 1.00 85.56 100 SER A N 1
ATOM 840 C CA . SER A 1 100 ? 8.628 -6.583 5.499 1.00 85.56 100 SER A CA 1
ATOM 841 C C . SER A 1 100 ? 7.538 -7.468 6.096 1.00 85.56 100 SER A C 1
ATOM 843 O O . SER A 1 100 ? 6.355 -7.143 6.090 1.00 85.56 100 SER A O 1
ATOM 845 N N . ARG A 1 101 ? 7.962 -8.565 6.725 1.00 74.56 101 ARG A N 1
ATOM 846 C CA . ARG A 1 101 ? 7.076 -9.565 7.342 1.00 74.56 101 ARG A CA 1
ATOM 847 C C . ARG A 1 101 ? 6.161 -9.008 8.432 1.00 74.56 101 ARG A C 1
ATOM 849 O O . ARG A 1 101 ? 5.030 -9.456 8.574 1.00 74.56 101 ARG A O 1
ATOM 856 N N . ASN A 1 102 ? 6.641 -8.016 9.177 1.00 82.19 102 ASN A N 1
ATOM 857 C CA . ASN A 1 102 ? 5.968 -7.523 10.380 1.00 82.19 102 ASN A CA 1
ATOM 858 C C . ASN A 1 102 ? 5.161 -6.245 10.130 1.00 82.19 102 ASN A C 1
ATOM 860 O O . ASN A 1 102 ? 4.570 -5.697 11.060 1.00 82.19 102 ASN A O 1
ATOM 864 N N . MET A 1 103 ? 5.143 -5.751 8.889 1.00 90.12 103 MET A N 1
ATOM 865 C CA . MET A 1 103 ? 4.409 -4.547 8.536 1.00 90.12 103 MET A CA 1
ATOM 866 C C . MET A 1 103 ? 3.179 -4.896 7.717 1.00 90.12 103 MET A C 1
ATOM 868 O O . MET A 1 103 ? 3.247 -5.459 6.627 1.00 90.12 103 MET A O 1
ATOM 872 N N . GLU A 1 104 ? 2.029 -4.493 8.232 1.00 93.31 104 GLU A N 1
ATOM 873 C CA . GLU A 1 104 ? 0.753 -4.634 7.555 1.00 93.31 104 GLU A CA 1
ATOM 874 C C . GLU A 1 104 ? 0.048 -3.288 7.532 1.00 93.31 104 GLU A C 1
ATOM 876 O O . GLU A 1 104 ? 0.202 -2.473 8.442 1.00 93.31 104 GLU A O 1
ATOM 881 N N . TYR A 1 105 ? -0.754 -3.064 6.500 1.00 95.75 105 TYR A N 1
ATOM 882 C CA . TYR A 1 105 ? -1.429 -1.802 6.256 1.00 95.75 105 TYR A CA 1
ATOM 883 C C . TYR A 1 105 ? -2.917 -2.024 6.032 1.00 95.75 105 TYR A C 1
ATOM 885 O O . TYR A 1 105 ? -3.344 -3.010 5.425 1.00 95.75 105 TYR A O 1
ATOM 893 N N . TRP A 1 106 ? -3.706 -1.057 6.481 1.00 96.25 106 TRP A N 1
ATOM 894 C CA . TRP A 1 106 ? -5.005 -0.769 5.897 1.00 96.25 106 TRP A CA 1
ATOM 895 C C . TRP A 1 106 ? -4.820 0.245 4.784 1.00 96.25 106 TRP A C 1
ATOM 897 O O . TRP A 1 106 ? -4.313 1.338 5.024 1.00 96.25 106 TRP A O 1
ATOM 907 N N . VAL A 1 107 ? -5.243 -0.123 3.582 1.00 94.00 107 VAL A N 1
ATOM 908 C CA . VAL A 1 107 ? -5.269 0.742 2.403 1.00 94.00 107 VAL A CA 1
ATOM 909 C C . VAL A 1 107 ? -6.724 0.983 2.033 1.00 94.00 107 VAL A C 1
ATOM 911 O O . VAL A 1 107 ? -7.503 0.033 1.943 1.00 94.00 107 VAL A O 1
ATOM 914 N N . LEU A 1 108 ? -7.099 2.243 1.832 1.00 91.00 108 LEU A N 1
ATOM 915 C CA . LEU A 1 108 ? -8.418 2.586 1.312 1.00 91.00 108 LEU A CA 1
ATOM 916 C C . LEU A 1 108 ? -8.392 2.479 -0.217 1.00 91.00 108 LEU A C 1
ATOM 918 O O . LEU A 1 108 ? -7.685 3.231 -0.878 1.00 91.00 108 LEU A O 1
ATOM 922 N N . ALA A 1 109 ? -9.159 1.544 -0.762 1.00 88.62 109 ALA A N 1
ATOM 923 C CA . ALA A 1 109 ? -9.253 1.245 -2.185 1.00 88.62 109 ALA A CA 1
ATOM 924 C C . ALA A 1 109 ? -10.625 1.635 -2.748 1.00 88.62 109 ALA A C 1
ATOM 926 O O . ALA A 1 109 ? -11.575 1.861 -1.993 1.00 88.62 109 ALA A O 1
ATOM 927 N N . SER A 1 110 ? -10.732 1.685 -4.076 1.00 85.12 110 SER A N 1
ATOM 928 C CA . SER A 1 110 ? -11.988 1.938 -4.783 1.00 85.12 110 SER A CA 1
ATOM 929 C C . SER A 1 110 ? -12.346 0.786 -5.715 1.00 85.12 110 SER A C 1
ATOM 931 O O . SER A 1 110 ? -11.475 0.228 -6.375 1.00 85.12 110 SER A O 1
ATOM 933 N N . ASP A 1 111 ? -13.640 0.459 -5.778 1.00 79.12 111 ASP A N 1
ATOM 934 C CA . ASP A 1 111 ? -14.225 -0.487 -6.741 1.00 79.12 111 ASP A CA 1
ATOM 935 C C . ASP A 1 111 ? -14.234 0.079 -8.164 1.00 79.12 111 ASP A C 1
ATOM 937 O O . ASP A 1 111 ? -14.426 -0.657 -9.134 1.00 79.12 111 ASP A O 1
ATOM 941 N N . LEU A 1 112 ? -14.023 1.392 -8.305 1.00 68.88 112 LEU A N 1
ATOM 942 C CA . LEU A 1 112 ? -13.791 2.045 -9.583 1.00 68.88 112 LEU A CA 1
ATOM 943 C C . LEU A 1 112 ? -12.391 1.651 -10.066 1.00 68.88 112 LEU A C 1
ATOM 945 O O . LEU A 1 112 ? -11.446 2.437 -10.010 1.00 68.88 112 LEU A O 1
ATOM 949 N N . ASN A 1 113 ? -12.268 0.394 -10.495 1.00 54.62 113 ASN A N 1
ATOM 950 C CA . ASN A 1 113 ? -11.078 -0.182 -11.099 1.00 54.62 113 ASN A CA 1
ATOM 951 C C . ASN A 1 113 ? -10.493 0.806 -12.099 1.00 54.62 113 ASN A C 1
ATOM 953 O O . ASN A 1 113 ? -11.202 1.219 -13.015 1.00 54.62 113 ASN A O 1
ATOM 957 N N . TYR A 1 114 ? -9.224 1.164 -11.895 1.00 57.28 114 TYR A N 1
ATOM 958 C CA . TYR A 1 114 ? -8.300 1.751 -12.867 1.00 57.28 114 TYR A CA 1
ATOM 959 C C . TYR A 1 114 ? -8.959 2.491 -14.039 1.00 57.28 114 TYR A C 1
ATOM 961 O O . TYR A 1 114 ? -8.728 2.189 -15.208 1.00 57.28 114 TYR A O 1
ATOM 969 N N . SER A 1 115 ? -9.816 3.467 -13.736 1.00 43.47 115 SER A N 1
ATOM 970 C CA . SER A 1 115 ? -10.387 4.292 -14.785 1.00 43.47 115 SER A CA 1
ATOM 971 C C . SER A 1 115 ? -9.336 5.361 -15.115 1.00 43.47 115 SER A C 1
ATOM 973 O O . SER A 1 115 ? -8.833 6.026 -14.202 1.00 43.47 115 SER A O 1
ATOM 975 N N . PRO A 1 116 ? -8.974 5.570 -16.394 1.00 45.25 116 PRO A N 1
ATOM 976 C CA . PRO A 1 116 ? -8.141 6.702 -16.801 1.00 45.25 116 PRO A CA 1
ATOM 977 C C . PRO A 1 116 ? -8.562 8.056 -16.175 1.00 45.25 116 PRO A C 1
ATOM 979 O O . PRO A 1 116 ? -7.678 8.865 -15.891 1.00 45.25 116 PRO A O 1
ATOM 982 N N . PRO A 1 117 ? -9.854 8.312 -15.871 1.00 38.91 117 PRO A N 1
ATOM 983 C CA . PRO A 1 117 ? -10.288 9.462 -15.071 1.00 38.91 117 PRO A CA 1
ATOM 984 C C . PRO A 1 117 ? -9.734 9.547 -13.635 1.00 38.91 117 PRO A C 1
ATOM 986 O O . PRO A 1 117 ? -9.435 10.646 -13.178 1.00 38.91 117 PRO A O 1
ATOM 989 N N . LEU A 1 118 ? -9.530 8.439 -12.911 1.00 46.19 118 LEU A N 1
ATOM 990 C CA . LEU A 1 118 ? -8.920 8.484 -11.569 1.00 46.19 118 LEU A CA 1
ATOM 991 C C . LEU A 1 118 ? -7.434 8.856 -11.635 1.00 46.19 118 LEU A C 1
ATOM 993 O O . LEU A 1 118 ? -6.947 9.610 -10.794 1.00 46.19 118 LEU A O 1
ATOM 997 N N . LEU A 1 119 ? -6.738 8.436 -12.693 1.00 53.88 119 LEU A N 1
ATOM 998 C CA . LEU A 1 119 ? -5.395 8.927 -13.001 1.00 53.88 119 LEU A CA 1
ATOM 999 C C . LEU A 1 119 ? -5.399 10.417 -13.382 1.00 53.88 119 LEU A C 1
ATOM 1001 O O . LEU A 1 119 ? -4.456 11.124 -13.044 1.00 53.88 119 LEU A O 1
ATOM 1005 N N . GLN A 1 120 ? -6.466 10.927 -14.004 1.00 48.53 120 GLN A N 1
ATOM 1006 C CA . GLN A 1 120 ? -6.645 12.368 -14.246 1.00 48.53 120 GLN A CA 1
ATOM 1007 C C . GLN A 1 120 ? -6.992 13.155 -12.973 1.00 48.53 120 GLN A C 1
ATOM 1009 O O . GLN A 1 120 ? -6.696 14.344 -12.900 1.00 48.53 120 GLN A O 1
ATOM 1014 N N . SER A 1 121 ? -7.584 12.504 -11.965 1.00 50.12 121 SER A N 1
ATOM 1015 C CA . SER A 1 121 ? -7.767 13.078 -10.624 1.00 50.12 121 SER A CA 1
ATOM 1016 C C . SER A 1 121 ? -6.489 13.031 -9.777 1.00 50.12 121 SER A C 1
ATOM 1018 O O . SER A 1 121 ? -6.383 13.725 -8.765 1.00 50.12 121 SER A O 1
ATOM 1020 N N . SER A 1 122 ? -5.498 12.235 -10.198 1.00 64.00 122 SER A N 1
ATOM 1021 C CA . SER A 1 122 ? -4.172 12.259 -9.595 1.00 64.00 122 SER A CA 1
ATOM 1022 C C . SER A 1 122 ? -3.481 13.587 -9.915 1.00 64.00 122 SER A C 1
ATOM 1024 O O . SER A 1 122 ? -3.653 14.177 -10.978 1.00 64.00 122 SER A O 1
ATOM 1026 N N . SER A 1 123 ? -2.643 14.063 -8.999 1.00 80.19 123 SER A N 1
ATOM 1027 C CA . SER A 1 123 ? -1.809 15.257 -9.190 1.00 80.19 123 SER A CA 1
ATOM 1028 C C . SER A 1 123 ? -0.688 15.076 -10.234 1.00 80.19 123 SER A C 1
ATOM 1030 O O . SER A 1 123 ? 0.199 15.934 -10.346 1.00 80.19 123 SER A O 1
ATOM 1032 N N . LEU A 1 124 ? -0.681 13.950 -10.956 1.00 86.94 124 LEU A N 1
ATOM 1033 C CA . LEU A 1 124 ? 0.336 13.586 -11.932 1.00 86.94 124 LEU A CA 1
ATOM 1034 C C . LEU A 1 124 ? -0.085 13.993 -13.344 1.00 86.94 124 LEU A C 1
ATOM 1036 O O . LEU A 1 124 ? -1.218 13.799 -13.777 1.00 86.94 124 LEU A O 1
ATOM 1040 N N . GLN A 1 125 ? 0.867 14.544 -14.087 1.00 91.06 125 GLN A N 1
ATOM 1041 C CA . GLN A 1 125 ? 0.712 14.841 -15.507 1.00 91.06 125 GLN A CA 1
ATOM 1042 C C . GLN A 1 125 ? 0.737 13.550 -16.344 1.00 91.06 125 GLN A C 1
ATOM 1044 O O . GLN A 1 125 ? 1.252 12.518 -15.915 1.00 91.06 125 GLN A O 1
ATOM 1049 N N . LYS A 1 126 ? 0.206 13.594 -17.573 1.00 88.94 126 LYS A N 1
ATOM 1050 C CA . LYS A 1 126 ? 0.162 12.414 -18.461 1.00 88.94 126 LYS A CA 1
ATOM 1051 C C . LYS A 1 126 ? 1.544 11.808 -18.717 1.00 88.94 126 LYS A C 1
ATOM 1053 O O . LYS A 1 126 ? 1.685 10.592 -18.755 1.00 88.94 126 LYS A O 1
ATOM 1058 N N . ASP A 1 127 ? 2.561 12.642 -18.884 1.00 91.94 127 ASP A N 1
ATOM 1059 C CA . ASP A 1 127 ? 3.932 12.192 -19.106 1.00 91.94 127 ASP A CA 1
ATOM 1060 C C . ASP A 1 127 ? 4.627 11.725 -17.817 1.00 91.94 127 ASP A C 1
ATOM 1062 O O . ASP A 1 127 ? 5.458 10.824 -17.869 1.00 91.94 127 ASP A O 1
ATOM 1066 N N . GLU A 1 128 ? 4.247 12.263 -16.655 1.00 93.38 128 GLU A N 1
ATOM 1067 C CA . GLU A 1 128 ? 4.605 11.717 -15.336 1.00 93.38 128 GLU A CA 1
ATOM 1068 C C . GLU A 1 128 ? 4.055 10.305 -15.127 1.00 93.38 128 GLU A C 1
ATOM 1070 O O . GLU A 1 128 ? 4.786 9.424 -14.674 1.00 93.38 128 GLU A O 1
ATOM 1075 N N . LEU A 1 129 ? 2.805 10.068 -15.519 1.00 90.19 129 LEU A N 1
ATOM 1076 C CA . LEU A 1 129 ? 2.205 8.737 -15.504 1.00 90.19 129 LEU A CA 1
ATOM 1077 C C . LEU A 1 129 ? 2.887 7.788 -16.489 1.00 90.19 129 LEU A C 1
ATOM 1079 O O . LEU A 1 129 ? 3.182 6.652 -16.127 1.00 90.19 129 LEU A O 1
ATOM 1083 N N . ALA A 1 130 ? 3.187 8.255 -17.704 1.00 90.00 130 ALA A N 1
ATOM 1084 C CA . ALA A 1 130 ? 3.927 7.463 -18.682 1.00 90.00 130 ALA A CA 1
ATOM 1085 C C . ALA A 1 130 ? 5.318 7.078 -18.154 1.00 90.00 130 ALA A C 1
ATOM 1087 O O . ALA A 1 130 ? 5.704 5.915 -18.238 1.00 90.00 130 ALA A O 1
ATOM 1088 N N . MET A 1 131 ? 6.045 8.021 -17.543 1.00 93.75 131 MET A N 1
ATOM 1089 C CA . MET A 1 131 ? 7.344 7.754 -16.919 1.00 93.75 131 MET A CA 1
ATOM 1090 C C . MET A 1 131 ? 7.238 6.720 -15.792 1.00 93.75 131 MET A C 1
ATOM 1092 O O . MET A 1 131 ? 8.041 5.793 -15.734 1.00 93.75 131 MET A O 1
ATOM 1096 N N . PHE A 1 132 ? 6.230 6.839 -14.924 1.00 93.62 132 PHE A N 1
ATOM 1097 C CA . PHE A 1 132 ? 5.999 5.854 -13.869 1.00 93.62 132 PHE A CA 1
ATOM 1098 C C . PHE A 1 132 ? 5.679 4.466 -14.439 1.00 93.62 132 PHE A C 1
ATOM 1100 O O . PHE A 1 132 ? 6.236 3.474 -13.976 1.00 93.62 132 PHE A O 1
ATOM 1107 N N . HIS A 1 133 ? 4.855 4.387 -15.486 1.00 90.44 133 HIS A N 1
ATOM 1108 C CA . HIS A 1 133 ? 4.565 3.127 -16.169 1.00 90.44 133 HIS A CA 1
ATOM 1109 C C . HIS A 1 133 ? 5.828 2.486 -16.764 1.00 90.44 133 HIS A C 1
ATOM 1111 O O . HIS A 1 133 ? 6.027 1.281 -16.622 1.00 90.44 133 HIS A O 1
ATOM 1117 N N . PHE A 1 134 ? 6.731 3.279 -17.349 1.00 89.00 134 PHE A N 1
ATOM 1118 C CA . PHE A 1 134 ? 8.026 2.764 -17.794 1.00 89.00 134 PHE A CA 1
ATOM 1119 C C . PHE A 1 134 ? 8.885 2.239 -16.637 1.00 89.00 134 PHE A C 1
ATOM 1121 O O . PHE A 1 134 ? 9.535 1.209 -16.780 1.00 89.00 134 PHE A O 1
ATOM 1128 N N . TRP A 1 135 ? 8.877 2.894 -15.475 1.00 92.56 135 TRP A N 1
ATOM 1129 C CA . TRP A 1 135 ? 9.581 2.372 -14.301 1.00 92.56 135 TRP A CA 1
ATOM 1130 C C . TRP A 1 135 ? 8.997 1.047 -13.808 1.00 92.56 135 TRP A C 1
ATOM 1132 O O . TRP A 1 135 ? 9.769 0.162 -13.454 1.00 92.56 135 TRP A O 1
ATOM 1142 N N . LEU A 1 136 ? 7.673 0.867 -13.850 1.00 91.88 136 LEU A N 1
ATOM 1143 C CA . LEU A 1 136 ? 7.046 -0.428 -13.558 1.00 91.88 136 LEU A CA 1
ATOM 1144 C C . LEU A 1 136 ? 7.498 -1.505 -14.552 1.00 91.88 136 LEU A C 1
ATOM 1146 O O . LEU A 1 136 ? 7.908 -2.587 -14.143 1.00 91.88 136 LEU A O 1
ATOM 1150 N N . LYS A 1 137 ? 7.499 -1.188 -15.850 1.00 88.19 137 LYS A N 1
ATOM 1151 C CA . LYS A 1 137 ? 8.024 -2.067 -16.905 1.00 88.19 137 LYS A CA 1
ATOM 1152 C C . LYS A 1 137 ? 9.475 -2.491 -16.641 1.00 88.19 137 LYS A C 1
ATOM 1154 O O . LYS A 1 137 ? 9.813 -3.655 -16.826 1.00 88.19 137 LYS A O 1
ATOM 1159 N N . LEU A 1 138 ? 10.323 -1.581 -16.156 1.00 88.25 138 LEU A N 1
ATOM 1160 C CA . LEU A 1 138 ? 11.697 -1.911 -15.760 1.00 88.25 138 LEU A CA 1
ATOM 1161 C C . LEU A 1 138 ? 11.741 -2.819 -14.515 1.00 88.25 138 LEU A C 1
ATOM 1163 O O . LEU A 1 138 ? 12.435 -3.835 -14.547 1.00 88.25 138 LEU A O 1
ATOM 1167 N N . MET A 1 139 ? 10.968 -2.503 -13.464 1.00 90.31 139 MET A N 1
ATOM 1168 C CA . MET A 1 139 ? 10.858 -3.305 -12.225 1.00 90.31 139 MET A CA 1
ATOM 1169 C C . MET A 1 139 ? 10.403 -4.749 -12.479 1.00 90.31 139 MET A C 1
ATOM 1171 O O . MET A 1 139 ? 10.754 -5.661 -11.730 1.00 90.31 139 MET A O 1
ATOM 1175 N N . PHE A 1 140 ? 9.589 -4.952 -13.514 1.00 89.44 140 PHE A N 1
ATOM 1176 C CA . PHE A 1 140 ? 8.985 -6.237 -13.863 1.00 89.44 140 PHE A CA 1
ATOM 1177 C C . PHE A 1 140 ? 9.471 -6.771 -15.210 1.00 89.44 140 PHE A C 1
ATOM 1179 O O . PHE A 1 140 ? 8.838 -7.639 -15.800 1.00 89.44 140 PHE A O 1
ATOM 1186 N N . SER A 1 141 ? 10.632 -6.306 -15.675 1.00 85.56 141 SER A N 1
ATOM 1187 C CA . SER A 1 141 ? 11.208 -6.668 -16.977 1.00 85.56 141 SER A CA 1
ATOM 1188 C C . SER A 1 141 ? 11.428 -8.171 -17.180 1.00 85.56 141 SER A C 1
ATOM 1190 O O . SER A 1 141 ? 11.446 -8.649 -18.306 1.00 85.56 141 SER A O 1
ATOM 1192 N N . LYS A 1 142 ? 11.547 -8.947 -16.105 1.00 81.00 142 LYS A N 1
ATOM 1193 C CA . LYS A 1 142 ? 11.631 -10.412 -16.177 1.00 81.00 142 LYS A CA 1
ATOM 1194 C C . LYS A 1 142 ? 10.317 -11.117 -16.542 1.00 81.00 142 LYS A C 1
ATOM 1196 O O . LYS A 1 142 ? 10.334 -12.313 -16.801 1.00 81.00 142 LYS A O 1
ATOM 1201 N N . TYR A 1 143 ? 9.193 -10.403 -16.503 1.00 79.19 143 TYR A N 1
ATOM 1202 C CA . TYR A 1 143 ? 7.867 -10.898 -16.882 1.00 79.19 143 TYR A CA 1
ATOM 1203 C C . TYR A 1 143 ? 7.417 -10.335 -18.241 1.00 79.19 143 TYR A C 1
ATOM 1205 O O . TYR A 1 143 ? 6.227 -10.334 -18.559 1.00 79.19 143 TYR A O 1
ATOM 1213 N N . LYS A 1 144 ? 8.369 -9.812 -19.025 1.00 69.50 144 LYS A N 1
ATOM 1214 C CA . LYS A 1 144 ? 8.127 -9.250 -20.353 1.00 69.50 144 LYS A CA 1
ATOM 1215 C C . LYS A 1 144 ? 7.369 -10.218 -21.259 1.00 69.50 144 LYS A C 1
ATOM 1217 O O . LYS A 1 144 ? 7.624 -11.417 -21.253 1.00 69.50 144 LYS A O 1
ATOM 1222 N N . ASN A 1 145 ? 6.498 -9.635 -22.077 1.00 61.81 145 ASN A N 1
ATOM 1223 C CA . ASN A 1 145 ? 6.083 -10.223 -23.344 1.00 61.81 145 ASN A CA 1
ATOM 1224 C C . ASN A 1 145 ? 7.121 -9.831 -24.403 1.00 61.81 145 ASN A C 1
ATOM 1226 O O . ASN A 1 145 ? 7.607 -8.701 -24.367 1.00 61.81 145 ASN A O 1
ATOM 1230 N N . ASP A 1 146 ? 7.411 -10.719 -25.353 1.00 59.53 146 ASP A N 1
ATOM 1231 C CA . ASP A 1 146 ? 8.416 -10.540 -26.419 1.00 59.53 146 ASP A CA 1
ATOM 1232 C C . ASP A 1 146 ? 8.125 -9.374 -27.404 1.00 59.53 146 ASP A C 1
ATOM 1234 O O . ASP A 1 146 ? 8.830 -9.210 -28.392 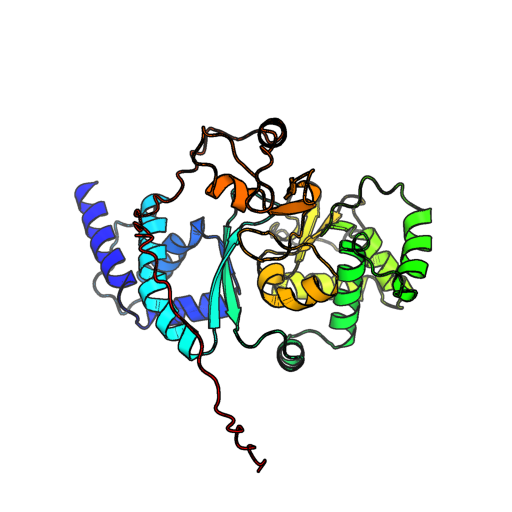1.00 59.53 146 ASP A O 1
ATOM 1238 N N . GLU A 1 147 ? 7.089 -8.562 -27.170 1.00 58.88 147 GLU A N 1
ATOM 1239 C CA . GLU A 1 147 ? 6.574 -7.540 -28.101 1.00 58.88 147 GLU A CA 1
ATOM 1240 C C . GLU A 1 147 ? 6.891 -6.082 -27.687 1.00 58.88 147 GLU A C 1
ATOM 1242 O O . GLU A 1 147 ? 6.281 -5.144 -28.199 1.00 58.88 147 GLU A O 1
ATOM 1247 N N . ASP A 1 148 ? 7.796 -5.852 -26.729 1.00 66.62 148 ASP A N 1
ATOM 1248 C CA . ASP A 1 148 ? 7.986 -4.543 -26.077 1.00 66.62 148 ASP A CA 1
ATOM 1249 C C . ASP A 1 148 ? 9.369 -3.909 -26.392 1.00 66.62 148 ASP A C 1
ATOM 1251 O O . ASP A 1 148 ? 10.155 -3.592 -25.488 1.00 66.62 148 ASP A O 1
ATOM 1255 N N . ASP A 1 149 ? 9.629 -3.674 -27.689 1.00 64.06 149 ASP A N 1
ATOM 1256 C CA . ASP A 1 149 ? 10.891 -3.158 -28.277 1.00 64.06 149 ASP A CA 1
ATOM 1257 C C . ASP A 1 149 ? 11.468 -1.919 -27.550 1.00 64.06 149 ASP A C 1
ATOM 1259 O O . ASP A 1 149 ? 12.682 -1.741 -27.403 1.00 64.06 149 ASP A O 1
ATOM 1263 N N . ASP A 1 150 ? 10.585 -1.047 -27.050 1.00 64.81 150 ASP A N 1
ATOM 1264 C CA . ASP A 1 150 ? 10.932 0.193 -26.343 1.00 64.81 150 ASP A CA 1
ATOM 1265 C C . ASP A 1 150 ? 11.645 -0.052 -25.002 1.00 64.81 150 ASP A C 1
ATOM 1267 O O . ASP A 1 150 ? 12.412 0.800 -24.531 1.00 64.81 150 ASP A O 1
ATOM 1271 N N . ILE A 1 151 ? 11.359 -1.182 -24.347 1.00 66.38 151 ILE A N 1
ATOM 1272 C CA . ILE A 1 151 ? 12.036 -1.577 -23.111 1.00 66.38 151 ILE A CA 1
ATOM 1273 C C . ILE A 1 151 ? 13.339 -2.300 -23.450 1.00 66.38 151 ILE A C 1
ATOM 1275 O O . ILE A 1 151 ? 14.297 -2.155 -22.699 1.00 66.38 151 ILE A O 1
ATOM 1279 N N . ASP A 1 152 ? 13.391 -3.080 -24.531 1.00 65.50 152 ASP A N 1
ATOM 1280 C CA . ASP A 1 152 ? 14.587 -3.843 -24.912 1.00 65.50 152 ASP A CA 1
ATOM 1281 C C . ASP A 1 152 ? 15.764 -2.927 -25.230 1.00 65.50 152 ASP A C 1
ATOM 1283 O O . ASP A 1 152 ? 16.796 -3.032 -24.571 1.00 65.50 152 ASP A O 1
ATOM 1287 N N . SER A 1 153 ? 15.569 -1.908 -26.073 1.00 68.06 153 SER A N 1
ATOM 1288 C CA . SER A 1 153 ? 16.615 -0.904 -26.329 1.00 68.06 153 SER A CA 1
ATOM 1289 C C . SER A 1 153 ? 17.037 -0.159 -25.053 1.00 68.06 153 SER A C 1
ATOM 1291 O O . SER A 1 153 ? 18.212 0.146 -24.833 1.00 68.06 153 SER A O 1
ATOM 1293 N N . ALA A 1 154 ? 16.085 0.129 -24.162 1.00 66.06 154 ALA A N 1
ATOM 1294 C CA . ALA A 1 154 ? 16.395 0.809 -22.915 1.00 66.06 154 ALA A CA 1
ATOM 1295 C C . ALA A 1 154 ? 17.172 -0.077 -21.934 1.00 66.06 154 ALA A C 1
ATOM 1297 O O . ALA A 1 154 ? 18.048 0.450 -21.243 1.00 66.06 154 ALA A O 1
ATOM 1298 N N . LEU A 1 155 ? 16.844 -1.371 -21.873 1.00 67.38 155 LEU A N 1
ATOM 1299 C CA . LEU A 1 155 ? 17.532 -2.360 -21.058 1.00 67.38 155 LEU A CA 1
ATOM 1300 C C . LEU A 1 155 ? 18.917 -2.648 -21.612 1.00 67.38 155 LEU A C 1
ATOM 1302 O O . LEU A 1 155 ? 19.843 -2.543 -20.833 1.00 67.38 155 LEU A O 1
ATOM 1306 N N . GLU A 1 156 ? 19.112 -2.914 -22.901 1.00 69.12 156 GLU A N 1
ATOM 1307 C CA . GLU A 1 156 ? 20.439 -3.225 -23.471 1.00 69.12 156 GLU A CA 1
ATOM 1308 C C . GLU A 1 156 ? 21.522 -2.208 -23.060 1.00 69.12 156 GLU A C 1
ATOM 1310 O O . GLU A 1 156 ? 22.606 -2.551 -22.589 1.00 69.12 156 GLU A O 1
ATOM 1315 N N . ASP A 1 157 ? 21.188 -0.928 -23.107 1.00 64.19 157 ASP A N 1
ATOM 1316 C CA . ASP A 1 157 ? 22.061 0.164 -22.671 1.00 64.19 157 ASP A CA 1
ATOM 1317 C C . ASP A 1 157 ? 22.207 0.317 -21.132 1.00 64.19 157 ASP A C 1
ATOM 1319 O O . ASP A 1 157 ? 23.159 0.935 -20.653 1.00 64.19 157 ASP A O 1
ATOM 1323 N N . ILE A 1 158 ? 21.215 -0.111 -20.340 1.00 66.44 158 ILE A N 1
ATOM 1324 C CA . ILE A 1 158 ? 21.298 -0.113 -18.863 1.00 66.44 158 ILE A CA 1
ATOM 1325 C C . ILE A 1 158 ? 22.115 -1.332 -18.402 1.00 66.44 158 ILE A C 1
ATOM 1327 O O . ILE A 1 158 ? 22.945 -1.222 -17.506 1.00 66.44 158 ILE A O 1
ATOM 1331 N N . LEU A 1 159 ? 21.920 -2.469 -19.068 1.00 60.31 159 LEU A N 1
ATOM 1332 C CA . LEU A 1 159 ? 22.522 -3.772 -18.800 1.00 60.31 159 LEU A CA 1
ATOM 1333 C C . LEU A 1 159 ? 23.995 -3.857 -19.209 1.00 60.31 159 LEU A C 1
ATOM 1335 O O . LEU A 1 159 ? 24.736 -4.661 -18.658 1.00 60.31 159 LEU A O 1
ATOM 1339 N N . THR A 1 160 ? 24.454 -3.008 -20.127 1.00 57.62 160 THR A N 1
ATOM 1340 C CA . THR A 1 160 ? 25.877 -2.917 -20.498 1.00 57.62 160 THR A CA 1
ATOM 1341 C C . THR A 1 160 ? 26.769 -2.332 -19.396 1.00 57.62 160 THR A C 1
ATOM 1343 O O . THR A 1 160 ? 27.989 -2.411 -19.524 1.00 57.62 160 THR A O 1
ATOM 1346 N N . ASN A 1 161 ? 26.202 -1.775 -18.315 1.00 52.09 161 ASN A N 1
ATOM 1347 C CA . ASN A 1 161 ? 26.966 -1.117 -17.246 1.00 52.09 161 ASN A CA 1
ATOM 1348 C C . ASN A 1 161 ? 26.930 -1.816 -15.875 1.00 52.09 161 ASN A C 1
ATOM 1350 O O . ASN A 1 161 ? 27.745 -1.464 -15.026 1.00 52.09 161 ASN A O 1
ATOM 1354 N N . GLU A 1 162 ? 26.056 -2.797 -15.638 1.00 48.97 162 GLU A N 1
ATOM 1355 C CA . GLU A 1 162 ? 25.988 -3.512 -14.355 1.00 48.97 162 GLU A CA 1
ATOM 1356 C C . GLU A 1 162 ? 25.662 -4.995 -14.577 1.00 48.97 162 GLU A C 1
ATOM 1358 O O . GLU A 1 162 ? 24.689 -5.336 -15.251 1.00 48.97 162 GLU A O 1
ATOM 1363 N N . GLU A 1 163 ? 26.461 -5.886 -13.976 1.00 44.84 163 GLU A N 1
ATOM 1364 C CA . GLU A 1 163 ? 26.062 -7.277 -13.760 1.00 44.84 163 GLU A CA 1
ATOM 1365 C C . GLU A 1 163 ? 24.744 -7.254 -12.982 1.00 44.84 163 GLU A C 1
ATOM 1367 O O . GLU A 1 163 ? 24.689 -6.782 -11.844 1.00 44.84 163 GLU A O 1
ATOM 1372 N N . ILE A 1 164 ? 23.664 -7.716 -13.616 1.00 48.84 164 ILE A N 1
ATOM 1373 C CA . ILE A 1 164 ? 22.359 -7.866 -12.977 1.00 48.84 164 ILE A CA 1
ATOM 1374 C C . ILE A 1 164 ? 22.527 -8.902 -11.865 1.00 48.84 164 ILE A C 1
ATOM 1376 O O . ILE A 1 164 ? 22.319 -10.098 -12.073 1.00 48.84 164 ILE A O 1
ATOM 1380 N N . ASN A 1 165 ? 22.899 -8.458 -10.670 1.00 43.00 165 ASN A N 1
ATOM 1381 C CA . ASN A 1 165 ? 22.753 -9.251 -9.465 1.00 43.00 165 ASN A CA 1
ATOM 1382 C C . ASN A 1 165 ? 21.252 -9.466 -9.264 1.00 43.00 165 ASN A C 1
ATOM 1384 O O . ASN A 1 165 ? 20.576 -8.617 -8.696 1.00 43.00 165 ASN A O 1
ATOM 1388 N N . GLY A 1 166 ? 20.751 -10.566 -9.835 1.00 49.44 166 GLY A N 1
ATOM 1389 C CA . GLY A 1 166 ? 19.406 -11.118 -9.709 1.00 49.44 166 GLY A CA 1
ATOM 1390 C C . GLY A 1 166 ? 18.297 -10.076 -9.662 1.00 49.44 166 GLY A C 1
ATOM 1391 O O . GLY A 1 166 ? 17.935 -9.651 -8.576 1.00 49.44 166 GLY A O 1
ATOM 1392 N N . ASN A 1 167 ? 17.715 -9.726 -10.815 1.00 52.34 167 ASN A N 1
ATOM 1393 C CA . ASN A 1 167 ? 16.527 -8.868 -10.924 1.00 52.34 167 ASN A CA 1
ATOM 1394 C C . ASN A 1 167 ? 15.401 -9.370 -9.998 1.00 52.34 167 ASN A C 1
ATOM 1396 O O . ASN A 1 167 ? 14.577 -10.223 -10.352 1.00 52.34 167 ASN A O 1
ATOM 1400 N N . THR A 1 168 ? 15.372 -8.839 -8.782 1.00 60.88 168 THR A N 1
ATOM 1401 C CA . THR A 1 168 ? 14.311 -9.028 -7.812 1.00 60.88 168 THR A CA 1
ATOM 1402 C C . THR A 1 168 ? 13.117 -8.269 -8.364 1.00 60.88 168 THR A C 1
ATOM 1404 O O . THR A 1 168 ? 13.157 -7.054 -8.544 1.00 60.88 168 THR A O 1
ATOM 1407 N N . GLY A 1 169 ? 12.053 -8.995 -8.722 1.00 74.81 169 GLY A N 1
ATOM 1408 C CA . GLY A 1 169 ? 10.829 -8.344 -9.189 1.00 74.81 169 GLY A CA 1
ATOM 1409 C C . GLY A 1 169 ? 10.423 -7.234 -8.216 1.00 74.81 169 GLY A C 1
ATOM 1410 O O . GLY A 1 169 ? 10.544 -7.403 -7.000 1.00 74.81 169 GLY A O 1
ATOM 1411 N N . GLY A 1 170 ? 9.996 -6.093 -8.757 1.00 83.38 170 GLY A N 1
ATOM 1412 C CA . GLY A 1 170 ? 9.445 -4.996 -7.964 1.00 83.38 170 GLY A CA 1
ATOM 1413 C C . GLY A 1 170 ? 10.454 -4.014 -7.364 1.00 83.38 170 GLY A C 1
ATOM 1414 O O . GLY A 1 170 ? 10.036 -3.086 -6.672 1.00 83.38 170 GLY A O 1
ATOM 1415 N N . GLU A 1 171 ? 11.757 -4.164 -7.604 1.00 90.56 171 GLU A N 1
ATOM 1416 C CA . GLU A 1 171 ? 12.776 -3.191 -7.188 1.00 90.56 171 GLU A CA 1
ATOM 1417 C C . GLU A 1 171 ? 13.395 -2.506 -8.420 1.00 90.56 171 GLU A C 1
ATOM 1419 O O . GLU A 1 171 ? 13.586 -3.118 -9.467 1.00 90.56 171 GLU A O 1
ATOM 1424 N N . LEU A 1 172 ? 13.689 -1.206 -8.319 1.00 91.06 172 LEU A N 1
ATOM 1425 C CA . LEU A 1 172 ? 14.377 -0.440 -9.363 1.00 91.06 172 LEU A CA 1
ATOM 1426 C C . LEU A 1 172 ? 15.481 0.404 -8.738 1.00 91.06 172 LEU A C 1
ATOM 1428 O O . LEU A 1 172 ? 15.198 1.258 -7.901 1.00 91.06 172 LEU A O 1
ATOM 1432 N N . SER A 1 173 ? 16.728 0.222 -9.172 1.00 90.56 173 SER A N 1
ATOM 1433 C CA . SER A 1 173 ? 17.816 1.120 -8.772 1.00 90.56 173 SER A CA 1
ATOM 1434 C C . SER A 1 173 ? 17.462 2.569 -9.114 1.00 90.56 173 SER A C 1
ATOM 1436 O O . SER A 1 173 ? 17.012 2.885 -10.220 1.00 90.56 173 SER A O 1
ATOM 1438 N N . LEU A 1 174 ? 17.683 3.472 -8.159 1.00 91.25 174 LEU A N 1
ATOM 1439 C CA . LEU A 1 174 ? 17.455 4.901 -8.342 1.00 91.25 174 LEU A CA 1
ATOM 1440 C C . LEU A 1 174 ? 18.313 5.451 -9.493 1.00 91.25 174 LEU A C 1
ATOM 1442 O O . LEU A 1 174 ? 17.853 6.314 -10.241 1.00 91.25 174 LEU A O 1
ATOM 1446 N N . VAL A 1 175 ? 19.529 4.923 -9.665 1.00 89.81 175 VAL A N 1
ATOM 1447 C CA . VAL A 1 175 ? 20.418 5.266 -10.784 1.00 89.81 175 VAL A CA 1
ATOM 1448 C C . VAL A 1 175 ? 19.757 4.891 -12.110 1.00 89.81 175 VAL A C 1
ATOM 1450 O O . VAL A 1 175 ? 19.636 5.747 -12.989 1.00 89.81 175 VAL A O 1
ATOM 1453 N N . ASN A 1 176 ? 19.218 3.675 -12.219 1.00 88.69 176 ASN A N 1
ATOM 1454 C CA . ASN A 1 176 ? 18.542 3.197 -13.429 1.00 88.69 176 ASN A CA 1
ATOM 1455 C C . ASN A 1 176 ? 17.279 4.008 -13.741 1.00 88.69 176 ASN A C 1
ATOM 1457 O O . ASN A 1 176 ? 17.048 4.373 -14.896 1.00 88.69 176 ASN A O 1
ATOM 1461 N N . ALA A 1 177 ? 16.512 4.396 -12.717 1.00 91.62 177 ALA A N 1
ATOM 1462 C CA . ALA A 1 177 ? 15.371 5.294 -12.881 1.00 91.62 177 ALA A CA 1
ATOM 1463 C C . ALA A 1 177 ? 15.780 6.652 -13.489 1.00 91.62 177 ALA A C 1
ATOM 1465 O O . ALA A 1 177 ? 15.123 7.145 -14.412 1.00 91.62 177 ALA A O 1
ATOM 1466 N N . PHE A 1 178 ? 16.883 7.249 -13.015 1.00 92.50 178 PHE A N 1
ATOM 1467 C CA . PHE A 1 178 ? 17.402 8.516 -13.543 1.00 92.50 178 PHE A CA 1
ATOM 1468 C C . PHE A 1 178 ? 18.012 8.388 -14.939 1.00 92.50 178 PHE A C 1
ATOM 1470 O O . PHE A 1 178 ? 17.780 9.263 -15.776 1.00 92.50 178 PHE A O 1
ATOM 1477 N N . LEU A 1 179 ? 18.776 7.325 -15.204 1.00 90.06 179 LEU A N 1
ATOM 1478 C CA . LEU A 1 179 ? 19.352 7.059 -16.522 1.00 90.06 179 LEU A CA 1
ATOM 1479 C C . LEU A 1 179 ? 18.250 6.899 -17.570 1.00 90.06 179 LEU A C 1
ATOM 1481 O O . LEU A 1 179 ? 18.298 7.549 -18.616 1.00 90.06 179 LEU A O 1
ATOM 1485 N N . PHE A 1 180 ? 17.212 6.121 -17.258 1.00 89.75 180 PHE A N 1
ATOM 1486 C CA . PHE A 1 180 ? 16.062 5.961 -18.139 1.00 89.75 180 PHE A CA 1
ATOM 1487 C C . PHE A 1 180 ? 15.331 7.289 -18.374 1.00 89.75 180 PHE A C 1
ATOM 1489 O O . PHE A 1 180 ? 15.056 7.660 -19.517 1.00 89.75 180 PHE A O 1
ATOM 1496 N N . ALA A 1 181 ? 15.076 8.055 -17.307 1.00 92.38 181 ALA A N 1
ATOM 1497 C CA . ALA A 1 181 ? 14.443 9.364 -17.429 1.00 92.38 181 ALA A CA 1
ATOM 1498 C C . ALA A 1 181 ? 15.256 10.294 -18.351 1.00 92.38 181 ALA A C 1
ATOM 1500 O O . ALA A 1 181 ? 14.690 10.924 -19.247 1.00 92.38 181 ALA A O 1
ATOM 1501 N N . LYS A 1 182 ? 16.587 10.321 -18.201 1.00 92.12 182 LYS A N 1
ATOM 1502 C CA . LYS A 1 182 ? 17.490 11.102 -19.059 1.00 92.12 182 LYS A CA 1
ATOM 1503 C C . LYS A 1 182 ? 17.356 10.725 -20.536 1.00 92.12 182 LYS A C 1
ATOM 1505 O O . LYS A 1 182 ? 17.283 11.625 -21.370 1.00 92.12 182 LYS A O 1
ATOM 1510 N N . LYS A 1 183 ? 17.270 9.433 -20.866 1.00 89.75 183 LYS A N 1
ATOM 1511 C CA . LYS A 1 183 ? 17.076 8.971 -22.254 1.00 89.75 183 LYS A CA 1
ATOM 1512 C C . LYS A 1 183 ? 15.752 9.418 -22.855 1.00 89.75 183 LYS A C 1
ATOM 1514 O O . LYS A 1 183 ? 15.705 9.805 -24.015 1.00 89.75 183 LYS A O 1
ATOM 1519 N N . LYS A 1 184 ? 14.686 9.437 -22.057 1.00 90.69 184 LYS A N 1
ATOM 1520 C CA . LYS A 1 184 ? 13.380 9.980 -22.462 1.00 90.69 184 LYS A CA 1
ATOM 1521 C C . LYS A 1 184 ? 13.333 11.522 -22.400 1.00 90.69 184 LYS A C 1
ATOM 1523 O O . LYS A 1 184 ? 12.254 12.110 -22.394 1.00 90.69 184 LYS A O 1
ATOM 1528 N N . GLY A 1 185 ? 14.487 12.193 -22.332 1.00 93.50 185 GLY A N 1
ATOM 1529 C CA . GLY A 1 185 ? 14.610 13.653 -22.382 1.00 93.50 185 GLY A CA 1
ATOM 1530 C C . GLY A 1 185 ? 14.291 14.376 -21.071 1.00 93.50 185 GLY A C 1
ATOM 1531 O O . GLY A 1 185 ? 14.130 15.597 -21.064 1.00 93.50 185 GLY A O 1
ATOM 1532 N N . TRP A 1 186 ? 14.173 13.665 -19.947 1.00 96.38 186 TRP A N 1
ATOM 1533 C CA . TRP A 1 186 ? 13.895 14.284 -18.653 1.00 96.38 186 TRP A CA 1
ATOM 1534 C C . TRP A 1 186 ? 15.171 14.705 -17.930 1.00 96.38 186 TRP A C 1
ATOM 1536 O O . TRP A 1 186 ? 16.172 13.994 -17.891 1.00 96.38 186 TRP A O 1
ATOM 1546 N N . THR A 1 187 ? 15.117 15.860 -17.269 1.00 96.06 187 THR A N 1
ATOM 1547 C CA . THR A 1 187 ? 16.188 16.279 -16.361 1.00 96.06 187 THR A CA 1
ATOM 1548 C C . THR A 1 187 ? 16.122 15.493 -15.050 1.00 96.06 187 THR A C 1
ATOM 1550 O O . THR A 1 187 ? 15.041 15.107 -14.598 1.00 96.06 187 THR A O 1
ATOM 1553 N N . ALA A 1 188 ? 17.263 15.329 -14.373 1.00 92.94 188 ALA A N 1
ATOM 1554 C CA . ALA A 1 188 ? 17.305 14.701 -13.048 1.00 92.94 188 ALA A CA 1
ATOM 1555 C C . ALA A 1 188 ? 16.393 15.424 -12.036 1.00 92.94 188 ALA A C 1
ATOM 1557 O O . ALA A 1 188 ? 15.692 14.792 -11.255 1.00 92.94 188 ALA A O 1
ATOM 1558 N N . VAL A 1 189 ? 16.315 16.758 -12.102 1.00 95.12 189 VAL A N 1
ATOM 1559 C CA . VAL A 1 189 ? 15.407 17.549 -11.252 1.00 95.12 189 VAL A CA 1
ATOM 1560 C C . VAL A 1 189 ? 13.945 17.168 -11.493 1.00 95.12 189 VAL A C 1
ATOM 1562 O O . VAL A 1 189 ? 13.169 17.067 -10.544 1.00 95.12 189 VAL A O 1
ATOM 1565 N N . ARG A 1 190 ? 13.553 16.949 -12.752 1.00 96.25 190 ARG A N 1
ATOM 1566 C CA . ARG A 1 190 ? 12.187 16.550 -13.102 1.00 96.25 190 ARG A CA 1
ATOM 1567 C C . ARG A 1 190 ? 11.867 15.136 -12.616 1.00 96.25 190 ARG A C 1
ATOM 1569 O O . ARG A 1 190 ? 10.827 14.940 -11.996 1.00 96.25 190 ARG A O 1
ATOM 1576 N N . ALA A 1 191 ? 12.773 14.185 -12.833 1.00 95.62 191 ALA A N 1
ATOM 1577 C CA . ALA A 1 191 ? 12.616 12.816 -12.344 1.00 95.62 191 ALA A CA 1
ATOM 1578 C C . ALA A 1 191 ? 12.529 12.761 -10.806 1.00 95.62 191 ALA A C 1
ATOM 1580 O O . ALA A 1 191 ? 11.645 12.102 -10.265 1.00 95.62 191 ALA A O 1
ATOM 1581 N N . GLN A 1 192 ? 13.348 13.543 -10.092 1.00 95.00 192 GLN A N 1
ATOM 1582 C CA . GLN A 1 192 ? 13.265 13.637 -8.631 1.00 95.00 192 GLN A CA 1
ATOM 1583 C C . GLN A 1 192 ? 11.928 14.233 -8.167 1.00 95.00 192 GLN A C 1
ATOM 1585 O O . GLN A 1 192 ? 11.353 13.762 -7.190 1.00 95.00 192 GLN A O 1
ATOM 1590 N N . LYS A 1 193 ? 11.393 15.244 -8.868 1.00 95.38 193 LYS A N 1
ATOM 1591 C CA . LYS A 1 193 ? 10.055 15.782 -8.566 1.00 95.38 193 LYS A CA 1
ATOM 1592 C C . LYS A 1 193 ? 8.967 14.720 -8.725 1.00 95.38 193 LYS A C 1
ATOM 1594 O O . LYS A 1 193 ? 8.059 14.685 -7.899 1.00 95.38 193 LYS A O 1
ATOM 1599 N N . LEU A 1 194 ? 9.059 13.860 -9.740 1.00 95.56 194 LEU A N 1
ATOM 1600 C CA . LEU A 1 194 ? 8.130 12.741 -9.904 1.00 95.56 194 LEU A CA 1
ATOM 1601 C C . LEU A 1 194 ? 8.232 11.755 -8.734 1.00 95.56 194 LEU A C 1
ATOM 1603 O O . LEU A 1 194 ? 7.207 11.419 -8.148 1.00 95.56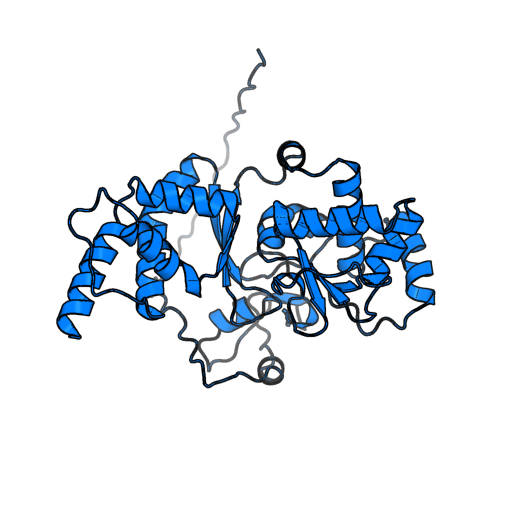 194 LEU A O 1
ATOM 1607 N N . ILE A 1 195 ? 9.445 11.362 -8.334 1.00 95.19 195 ILE A N 1
ATOM 1608 C CA . ILE A 1 195 ? 9.669 10.499 -7.159 1.00 95.19 195 ILE A CA 1
ATOM 1609 C C . ILE A 1 195 ? 9.028 11.111 -5.907 1.00 95.19 195 ILE A C 1
ATOM 1611 O O . ILE A 1 195 ? 8.290 10.444 -5.182 1.00 95.19 195 ILE A O 1
ATOM 1615 N N . ASP A 1 196 ? 9.248 12.406 -5.685 1.00 93.25 196 ASP A N 1
ATOM 1616 C CA . ASP A 1 196 ? 8.668 13.145 -4.568 1.00 93.25 196 ASP A CA 1
ATOM 1617 C C . ASP A 1 196 ? 7.134 13.154 -4.602 1.00 93.25 196 ASP A C 1
ATOM 1619 O O . ASP A 1 196 ? 6.511 12.994 -3.552 1.00 93.25 196 ASP A O 1
ATOM 1623 N N . LYS A 1 197 ? 6.511 13.321 -5.777 1.00 93.19 197 LYS A N 1
ATOM 1624 C CA . LYS A 1 197 ? 5.047 13.249 -5.927 1.00 93.19 197 LYS A CA 1
ATOM 1625 C C . LYS A 1 197 ? 4.529 11.837 -5.657 1.00 93.19 197 LYS A C 1
ATOM 1627 O O . LYS A 1 197 ? 3.592 11.676 -4.873 1.00 93.19 197 LYS A O 1
ATOM 1632 N N . LEU A 1 198 ? 5.159 10.823 -6.250 1.00 93.00 198 LEU A N 1
ATOM 1633 C CA . LEU A 1 198 ? 4.788 9.419 -6.076 1.00 93.00 198 LEU A CA 1
ATOM 1634 C C . LEU A 1 198 ? 4.885 8.989 -4.609 1.00 93.00 198 LEU A C 1
ATOM 1636 O O . LEU A 1 198 ? 4.013 8.274 -4.128 1.00 93.00 198 LEU A O 1
ATOM 1640 N N . TRP A 1 199 ? 5.883 9.471 -3.865 1.00 91.25 199 TRP A N 1
ATOM 1641 C CA . TRP A 1 199 ? 5.987 9.216 -2.430 1.00 91.25 199 TRP A CA 1
ATOM 1642 C C . TRP A 1 199 ? 5.021 10.067 -1.595 1.00 91.25 199 TRP A C 1
ATOM 1644 O O . TRP A 1 199 ? 4.216 9.530 -0.837 1.00 91.25 199 TRP A O 1
ATOM 1654 N N . LYS A 1 200 ? 5.109 11.400 -1.683 1.00 89.00 200 LYS A N 1
ATOM 1655 C CA . LYS A 1 200 ? 4.455 12.311 -0.725 1.00 89.00 200 LYS A CA 1
ATOM 1656 C C . LYS A 1 200 ? 2.957 12.437 -0.966 1.00 89.00 200 LYS A C 1
ATOM 1658 O O . LYS A 1 200 ? 2.211 12.562 -0.000 1.00 89.00 200 LYS A O 1
ATOM 1663 N N . GLN A 1 201 ? 2.548 12.454 -2.234 1.00 87.56 201 GLN A N 1
ATOM 1664 C CA . GLN A 1 201 ? 1.160 12.685 -2.633 1.00 87.56 201 GLN A CA 1
ATOM 1665 C C . GLN A 1 201 ? 0.454 11.361 -2.895 1.00 87.56 201 GLN A C 1
ATOM 1667 O O . GLN A 1 201 ? -0.618 11.127 -2.352 1.00 87.56 201 GLN A O 1
ATOM 1672 N N . GLN A 1 202 ? 1.074 10.483 -3.689 1.00 87.62 202 GLN A N 1
ATOM 1673 C CA . GLN A 1 202 ? 0.419 9.245 -4.106 1.00 87.62 202 GLN A CA 1
ATOM 1674 C C . GLN A 1 202 ? 0.665 8.069 -3.155 1.00 87.62 202 GLN A C 1
ATOM 1676 O O . GLN A 1 202 ? -0.145 7.152 -3.135 1.00 87.62 202 GLN A O 1
ATOM 1681 N N . ARG A 1 203 ? 1.736 8.088 -2.350 1.00 90.38 203 ARG A N 1
ATOM 1682 C CA . ARG A 1 203 ? 2.162 6.948 -1.513 1.00 90.38 203 ARG A CA 1
ATOM 1683 C C . ARG A 1 203 ? 2.356 5.659 -2.314 1.00 90.38 203 ARG A C 1
ATOM 1685 O O . ARG A 1 203 ? 2.087 4.579 -1.810 1.00 90.38 203 ARG A O 1
ATOM 1692 N N . TRP A 1 204 ? 2.824 5.766 -3.555 1.00 93.12 204 TRP A N 1
ATOM 1693 C CA . TRP A 1 204 ? 2.989 4.623 -4.456 1.00 93.12 204 TRP A CA 1
ATOM 1694 C C . TRP A 1 204 ? 4.364 3.975 -4.397 1.00 93.12 204 TRP A C 1
ATOM 1696 O O . TRP A 1 204 ? 4.484 2.783 -4.658 1.00 93.12 204 TRP A O 1
ATOM 1706 N N . ILE A 1 205 ? 5.399 4.729 -4.034 1.00 94.62 205 ILE A N 1
ATOM 1707 C CA . ILE A 1 205 ? 6.772 4.217 -3.988 1.00 94.62 205 ILE A CA 1
ATOM 1708 C C . ILE A 1 205 ? 7.443 4.523 -2.655 1.00 94.62 205 ILE A C 1
ATOM 1710 O O . ILE A 1 205 ? 7.115 5.520 -2.015 1.00 94.62 205 ILE A O 1
ATOM 1714 N N . ARG A 1 206 ? 8.439 3.722 -2.279 1.00 93.19 206 ARG A N 1
ATOM 1715 C CA . ARG A 1 206 ? 9.438 4.056 -1.254 1.00 93.19 206 ARG A CA 1
ATOM 1716 C C . ARG A 1 206 ? 10.820 4.106 -1.886 1.00 93.19 206 ARG A C 1
ATOM 1718 O O . ARG A 1 206 ? 11.097 3.344 -2.805 1.00 93.19 206 ARG A O 1
ATOM 1725 N N . VAL A 1 207 ? 11.676 4.994 -1.387 1.00 92.19 207 VAL A N 1
ATOM 1726 C CA . VAL A 1 207 ? 13.093 5.044 -1.758 1.00 92.19 207 VAL A CA 1
ATOM 1727 C C . VAL A 1 207 ? 13.887 4.603 -0.540 1.00 92.19 207 VAL A C 1
ATOM 1729 O O . VAL A 1 207 ? 13.657 5.101 0.559 1.00 92.19 207 VAL A O 1
ATOM 1732 N N . MET A 1 208 ? 14.786 3.649 -0.721 1.00 88.88 208 MET A N 1
ATOM 1733 C CA . MET A 1 208 ? 15.425 2.912 0.367 1.00 88.88 208 MET A CA 1
ATOM 1734 C C . MET A 1 208 ? 16.933 2.882 0.129 1.00 88.88 208 MET A C 1
ATOM 1736 O O . MET A 1 208 ? 17.346 2.754 -1.018 1.00 88.88 208 MET A O 1
ATOM 1740 N N . LYS A 1 209 ? 17.751 3.045 1.177 1.00 86.25 209 LYS A N 1
ATOM 1741 C CA . LYS A 1 209 ? 19.227 2.990 1.112 1.00 86.25 209 LYS A CA 1
ATOM 1742 C C . LYS A 1 209 ? 19.666 1.860 2.031 1.00 86.25 209 LYS A C 1
ATOM 1744 O O . LYS A 1 209 ? 19.641 2.032 3.249 1.00 86.25 209 LYS A O 1
ATOM 1749 N N . GLY A 1 210 ? 20.000 0.709 1.450 1.00 79.88 210 GLY A N 1
ATOM 1750 C CA . GLY A 1 210 ? 20.020 -0.550 2.200 1.00 79.88 210 GLY A CA 1
ATOM 1751 C C . GLY A 1 210 ? 18.632 -0.847 2.784 1.00 79.88 210 GLY A C 1
ATOM 1752 O O . GLY A 1 210 ? 17.617 -0.682 2.099 1.00 79.88 210 GLY A O 1
ATOM 1753 N N . ASP A 1 211 ? 18.581 -1.190 4.071 1.00 70.00 211 ASP A N 1
ATOM 1754 C CA . ASP A 1 211 ? 17.322 -1.459 4.784 1.00 70.00 211 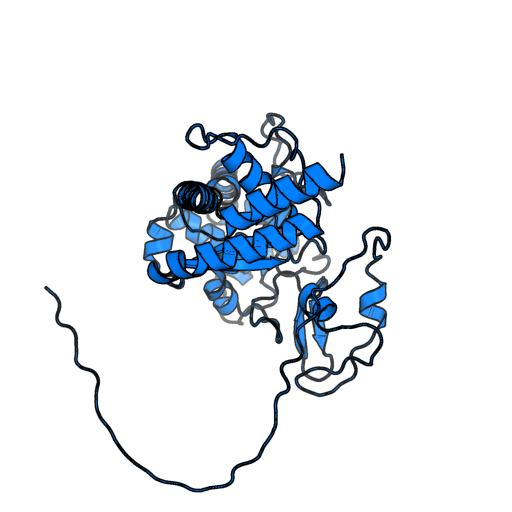ASP A CA 1
ATOM 1755 C C . ASP A 1 211 ? 16.624 -0.195 5.304 1.00 70.00 211 ASP A C 1
ATOM 1757 O O . ASP A 1 211 ? 15.454 -0.233 5.687 1.00 70.00 211 ASP A O 1
ATOM 1761 N N . ALA A 1 212 ? 17.307 0.953 5.290 1.00 69.06 212 ALA A N 1
ATOM 1762 C CA . ALA A 1 212 ? 16.772 2.189 5.840 1.00 69.06 212 ALA A CA 1
ATOM 1763 C C . ALA A 1 212 ? 15.797 2.881 4.875 1.00 69.06 212 ALA A C 1
ATOM 1765 O O . ALA A 1 212 ? 16.140 3.183 3.723 1.00 69.06 212 ALA A O 1
ATOM 1766 N N . ASP A 1 213 ? 14.606 3.218 5.384 1.00 68.12 213 ASP A N 1
ATOM 1767 C CA . ASP A 1 213 ? 13.651 4.076 4.681 1.00 68.12 213 ASP A CA 1
ATOM 1768 C C . ASP A 1 213 ? 14.133 5.526 4.697 1.00 68.12 213 ASP A C 1
ATOM 1770 O O . ASP A 1 213 ? 13.998 6.287 5.662 1.00 68.12 213 ASP A O 1
ATOM 1774 N N . ILE A 1 214 ? 14.714 5.913 3.567 1.00 69.00 214 ILE A N 1
ATOM 1775 C CA . ILE A 1 214 ? 15.238 7.245 3.306 1.00 69.00 214 ILE A CA 1
ATOM 1776 C C . ILE A 1 214 ? 14.140 8.295 3.498 1.00 69.00 214 ILE A C 1
ATOM 1778 O O . ILE A 1 214 ? 14.410 9.404 3.974 1.00 69.00 214 ILE A O 1
ATOM 1782 N N . ASN A 1 215 ? 12.906 7.951 3.147 1.00 61.91 215 ASN A N 1
ATOM 1783 C CA . ASN A 1 215 ? 11.802 8.882 3.091 1.00 61.91 215 ASN A CA 1
ATOM 1784 C C . ASN A 1 215 ? 11.208 9.233 4.464 1.00 61.91 215 ASN A C 1
ATOM 1786 O O . ASN A 1 215 ? 10.492 10.232 4.572 1.00 61.91 215 ASN A O 1
ATOM 1790 N N . GLN A 1 216 ? 11.507 8.453 5.506 1.00 60.44 216 GLN A N 1
ATOM 1791 C CA . GLN A 1 216 ? 11.063 8.721 6.881 1.00 60.44 216 GLN A CA 1
ATOM 1792 C C . GLN A 1 216 ? 12.006 9.666 7.642 1.00 60.44 216 GLN A C 1
ATOM 1794 O O . GLN A 1 216 ? 11.632 10.263 8.651 1.00 60.44 216 GLN A O 1
ATOM 1799 N N . SER A 1 217 ? 13.229 9.867 7.143 1.00 55.38 217 SER A N 1
ATOM 1800 C CA . SER A 1 217 ? 14.219 10.728 7.793 1.00 55.38 217 SER A CA 1
ATOM 1801 C C . SER A 1 217 ? 13.906 12.225 7.594 1.00 55.38 217 SER A C 1
ATOM 1803 O O . SER A 1 217 ? 14.330 12.858 6.631 1.00 55.38 217 SER A O 1
ATOM 1805 N N . ALA A 1 218 ? 13.176 12.825 8.542 1.00 43.03 218 ALA A N 1
ATOM 1806 C CA . ALA A 1 218 ? 12.694 14.218 8.526 1.00 43.03 218 ALA A CA 1
ATOM 1807 C C . ALA A 1 218 ? 13.780 15.326 8.552 1.00 43.03 218 ALA A C 1
ATOM 1809 O O . ALA A 1 218 ? 13.464 16.515 8.646 1.00 43.03 218 ALA A O 1
ATOM 1810 N N . LYS A 1 219 ? 15.072 14.987 8.471 1.00 52.47 219 LYS A N 1
ATOM 1811 C CA . LYS A 1 219 ? 16.146 15.990 8.455 1.00 52.47 219 LYS A CA 1
ATOM 1812 C C . LYS A 1 219 ? 16.268 16.586 7.051 1.00 52.47 219 LYS A C 1
ATOM 1814 O O . LYS A 1 219 ? 16.585 15.872 6.104 1.00 52.47 219 LYS A O 1
ATOM 1819 N N . LYS A 1 220 ? 16.021 17.902 6.934 1.00 46.59 220 LYS A N 1
ATOM 1820 C CA . LYS A 1 220 ? 16.195 18.720 5.715 1.00 46.59 220 LYS A CA 1
ATOM 1821 C C . LYS A 1 220 ? 17.476 18.320 4.979 1.00 46.59 220 LYS A C 1
ATOM 1823 O O . LYS A 1 220 ? 18.579 18.610 5.439 1.00 46.59 220 LYS A O 1
ATOM 1828 N N . ARG A 1 221 ? 17.325 17.654 3.838 1.00 52.66 221 ARG A N 1
ATOM 1829 C CA . ARG A 1 221 ? 18.455 17.219 3.018 1.00 52.66 221 ARG A CA 1
ATOM 1830 C C . ARG A 1 221 ? 18.904 18.342 2.101 1.00 52.66 221 ARG A C 1
ATOM 1832 O O . ARG A 1 221 ? 18.078 18.995 1.466 1.00 52.66 221 ARG A O 1
ATOM 1839 N N . LYS A 1 222 ? 20.220 18.525 1.995 1.00 50.50 222 LYS A N 1
ATOM 1840 C CA . LYS A 1 222 ? 20.807 19.153 0.809 1.00 50.50 222 LYS A CA 1
ATOM 1841 C C . LYS A 1 222 ? 20.570 18.200 -0.374 1.00 50.50 222 LYS A C 1
ATOM 1843 O O . LYS A 1 222 ? 20.610 16.989 -0.154 1.00 50.50 222 LYS A O 1
ATOM 1848 N N . PRO A 1 223 ? 20.293 18.697 -1.590 1.00 46.53 223 PRO A N 1
ATOM 1849 C CA . PRO A 1 223 ? 20.225 17.840 -2.767 1.00 46.53 223 PRO A CA 1
ATOM 1850 C C . PRO A 1 223 ? 21.581 17.143 -2.908 1.00 46.53 223 PRO A C 1
ATOM 1852 O O . PRO A 1 223 ? 22.587 17.790 -3.199 1.00 46.53 223 PRO A O 1
ATOM 1855 N N . ASN A 1 224 ? 21.627 15.848 -2.593 1.00 46.88 224 ASN A N 1
ATOM 1856 C CA . ASN A 1 224 ? 22.835 15.057 -2.770 1.00 46.88 224 ASN A CA 1
ATOM 1857 C C . ASN A 1 224 ? 23.202 15.058 -4.258 1.00 46.88 224 ASN A C 1
ATOM 1859 O O . ASN A 1 224 ? 22.326 15.056 -5.128 1.00 46.88 224 ASN A O 1
ATOM 1863 N N . LYS A 1 225 ? 24.513 15.066 -4.530 1.00 53.38 225 LYS A N 1
ATOM 1864 C CA . LYS A 1 225 ? 25.070 14.700 -5.837 1.00 53.38 225 LYS A CA 1
ATOM 1865 C C . LYS A 1 225 ? 24.398 13.397 -6.290 1.00 53.38 225 LYS A C 1
ATOM 1867 O O . LYS A 1 225 ? 24.160 12.536 -5.448 1.00 53.38 225 LYS A O 1
ATOM 1872 N N . LEU A 1 226 ? 24.038 13.330 -7.574 1.00 48.09 226 LEU A N 1
ATOM 1873 C CA . LEU A 1 226 ? 23.345 12.207 -8.214 1.00 48.09 226 LEU A CA 1
ATOM 1874 C C . LEU A 1 226 ? 23.722 10.856 -7.585 1.00 48.09 226 LEU A C 1
ATOM 1876 O O . LEU A 1 226 ? 24.888 10.491 -7.643 1.00 48.09 226 LEU A O 1
ATOM 1880 N N . GLY A 1 227 ? 22.717 10.158 -7.045 1.00 53.75 227 GLY A N 1
ATOM 1881 C CA . GLY A 1 227 ? 22.745 8.730 -6.725 1.00 53.75 227 GLY A CA 1
ATOM 1882 C C . GLY A 1 227 ? 23.770 8.309 -5.673 1.00 53.75 227 GLY A C 1
ATOM 1883 O O . GLY A 1 227 ? 24.930 8.090 -5.985 1.00 53.75 227 GLY A O 1
ATOM 1884 N N . ASP A 1 228 ? 23.324 8.064 -4.439 1.00 60.59 228 ASP A N 1
ATOM 1885 C CA . ASP A 1 228 ? 23.985 6.998 -3.680 1.00 60.59 228 ASP A CA 1
ATOM 1886 C C . ASP A 1 228 ? 23.715 5.695 -4.447 1.00 60.59 228 ASP A C 1
ATOM 1888 O O . ASP A 1 228 ? 22.545 5.325 -4.587 1.00 60.59 228 ASP A O 1
ATOM 1892 N N . GLU A 1 229 ? 24.767 5.033 -4.938 1.00 65.19 229 GLU A N 1
ATOM 1893 C CA . GLU A 1 229 ? 24.718 3.856 -5.832 1.00 65.19 229 GLU A CA 1
ATOM 1894 C C . GLU A 1 229 ? 23.856 2.697 -5.292 1.00 65.19 229 GLU A C 1
ATOM 1896 O O . GLU A 1 229 ? 23.392 1.854 -6.047 1.00 65.19 229 GLU A O 1
ATOM 1901 N N . HIS A 1 230 ? 23.540 2.694 -3.994 1.00 79.12 230 HIS A N 1
ATOM 1902 C CA . HIS A 1 230 ? 22.746 1.651 -3.333 1.00 79.12 230 HIS A CA 1
ATOM 1903 C C . HIS A 1 230 ? 21.301 2.055 -3.002 1.00 79.12 230 HIS A C 1
ATOM 1905 O O . HIS A 1 230 ? 20.668 1.445 -2.138 1.00 79.12 230 HIS A O 1
ATOM 1911 N N . SER A 1 231 ? 20.779 3.124 -3.610 1.00 89.69 231 SER A N 1
ATOM 1912 C CA . SER A 1 231 ? 19.384 3.522 -3.396 1.00 89.69 231 SER A CA 1
ATOM 1913 C C . SER A 1 231 ? 18.441 2.776 -4.341 1.00 89.69 231 SER A C 1
ATOM 1915 O O . SER A 1 231 ? 18.617 2.831 -5.555 1.00 89.69 231 SER A O 1
ATOM 1917 N N . ILE A 1 232 ? 17.402 2.145 -3.796 1.00 91.50 232 ILE A N 1
ATOM 1918 C CA . ILE A 1 232 ? 16.384 1.405 -4.554 1.00 91.50 232 ILE A CA 1
ATOM 1919 C C . ILE A 1 232 ? 15.005 2.042 -4.394 1.00 91.50 232 ILE A C 1
ATOM 1921 O O . ILE A 1 232 ? 14.643 2.535 -3.325 1.00 91.50 232 ILE A O 1
ATOM 1925 N N . ILE A 1 233 ? 14.226 2.020 -5.467 1.00 93.31 233 ILE A N 1
ATOM 1926 C CA . ILE A 1 233 ? 12.810 2.358 -5.505 1.00 93.31 233 ILE A CA 1
ATOM 1927 C C . ILE A 1 233 ? 12.025 1.050 -5.397 1.00 93.31 233 ILE A C 1
ATOM 1929 O O . ILE A 1 233 ? 12.265 0.119 -6.162 1.00 93.31 233 ILE A O 1
ATOM 1933 N N . ARG A 1 234 ? 11.081 0.996 -4.459 1.00 94.31 234 ARG A N 1
ATOM 1934 C CA . ARG A 1 234 ? 10.171 -0.137 -4.237 1.00 94.31 234 ARG A CA 1
ATOM 1935 C C . ARG A 1 234 ? 8.725 0.317 -4.365 1.00 94.31 234 ARG A C 1
ATOM 1937 O O . ARG A 1 234 ? 8.438 1.484 -4.076 1.00 94.31 234 ARG A O 1
ATOM 1944 N N . LEU A 1 235 ? 7.806 -0.586 -4.696 1.00 94.75 235 LEU A N 1
ATOM 1945 C CA . LEU A 1 235 ? 6.378 -0.281 -4.598 1.00 94.75 235 LEU A CA 1
ATOM 1946 C C . LEU A 1 235 ? 5.916 -0.271 -3.141 1.00 94.75 235 LEU A C 1
ATOM 1948 O O . LEU A 1 235 ? 6.246 -1.143 -2.346 1.00 94.75 235 LEU A O 1
ATOM 1952 N N . HIS A 1 236 ? 5.131 0.738 -2.792 1.00 93.81 236 HIS A N 1
ATOM 1953 C CA . HIS A 1 236 ? 4.439 0.799 -1.514 1.00 93.81 236 HIS A CA 1
ATOM 1954 C C . HIS A 1 236 ? 3.212 -0.130 -1.543 1.00 93.81 236 HIS A C 1
ATOM 1956 O O . HIS A 1 236 ? 2.556 -0.197 -2.584 1.00 93.81 236 HIS A O 1
ATOM 1962 N N . PRO A 1 237 ? 2.785 -0.742 -0.420 1.00 92.44 237 PRO A N 1
ATOM 1963 C CA . PRO A 1 237 ? 1.566 -1.563 -0.384 1.00 92.44 237 PRO A CA 1
ATOM 1964 C C . PRO A 1 237 ? 0.305 -0.860 -0.916 1.00 92.44 237 PRO A C 1
ATOM 1966 O O . PRO A 1 237 ? -0.569 -1.483 -1.507 1.00 92.44 237 PRO A O 1
ATOM 1969 N N . CYS A 1 238 ? 0.243 0.466 -0.769 1.00 91.38 238 CYS A N 1
ATOM 1970 C CA . CYS A 1 238 ? -0.814 1.300 -1.350 1.00 91.38 238 CYS A CA 1
ATOM 1971 C C . CYS A 1 238 ? -0.831 1.248 -2.887 1.00 91.38 238 CYS A C 1
ATOM 1973 O O . CYS A 1 238 ? -1.905 1.138 -3.466 1.00 91.38 238 CYS A O 1
ATOM 1975 N N . ALA A 1 239 ? 0.334 1.278 -3.549 1.00 92.38 239 ALA A N 1
ATOM 1976 C CA . ALA A 1 239 ? 0.396 1.097 -4.999 1.00 92.38 239 ALA A CA 1
ATOM 1977 C C . ALA A 1 239 ? -0.112 -0.284 -5.398 1.00 92.38 239 ALA A C 1
ATOM 1979 O O . ALA A 1 239 ? -0.934 -0.360 -6.294 1.00 92.38 239 ALA A O 1
ATOM 1980 N N . ILE A 1 240 ? 0.317 -1.353 -4.718 1.00 92.38 240 ILE A N 1
ATOM 1981 C CA . ILE A 1 240 ? -0.067 -2.736 -5.062 1.00 92.38 240 ILE A CA 1
ATOM 1982 C C . ILE A 1 240 ? -1.590 -2.885 -5.151 1.00 92.38 240 ILE A C 1
ATOM 1984 O O . ILE A 1 240 ? -2.097 -3.521 -6.067 1.00 92.38 240 ILE A O 1
ATOM 1988 N N . VAL A 1 241 ? -2.310 -2.261 -4.216 1.00 91.12 241 VAL A N 1
ATOM 1989 C CA . VAL A 1 241 ? -3.777 -2.271 -4.187 1.00 91.12 241 VAL A CA 1
ATOM 1990 C C . VAL A 1 241 ? -4.378 -1.382 -5.276 1.00 91.12 241 VAL A C 1
ATOM 1992 O O . VAL A 1 241 ? -5.342 -1.767 -5.924 1.00 91.12 241 VAL A O 1
ATOM 1995 N N . GLU A 1 242 ? -3.845 -0.181 -5.478 1.00 88.31 242 GLU A N 1
ATOM 1996 C CA . GLU A 1 242 ? -4.465 0.794 -6.378 1.00 88.31 242 GLU A CA 1
ATOM 1997 C C . GLU A 1 242 ? -4.138 0.577 -7.854 1.00 88.31 242 GLU A C 1
ATOM 1999 O O . GLU A 1 242 ? -4.965 0.886 -8.709 1.00 88.31 242 GLU A O 1
ATOM 2004 N N . ILE A 1 243 ? -2.947 0.059 -8.156 1.00 89.19 243 ILE A N 1
ATOM 2005 C CA . ILE A 1 243 ? -2.454 -0.199 -9.514 1.00 89.19 243 ILE A CA 1
ATOM 2006 C C . ILE A 1 243 ? -2.465 -1.685 -9.874 1.00 89.19 243 ILE A C 1
ATOM 2008 O O . ILE A 1 243 ? -1.833 -2.098 -10.841 1.00 89.19 243 ILE A O 1
ATOM 2012 N N . GLU A 1 244 ? -3.234 -2.485 -9.134 1.00 90.88 244 GLU A N 1
ATOM 2013 C CA . GLU A 1 244 ? -3.317 -3.941 -9.274 1.00 90.88 244 GLU A CA 1
ATOM 2014 C C . GLU A 1 244 ? -3.558 -4.394 -10.724 1.00 90.88 244 GLU A C 1
ATOM 2016 O O . GLU A 1 244 ? -2.839 -5.240 -11.248 1.00 90.88 244 GLU A O 1
ATOM 2021 N N . GLN A 1 245 ? -4.514 -3.763 -11.414 1.00 87.94 245 GLN A N 1
ATOM 2022 C CA . GLN A 1 245 ? -4.832 -4.079 -12.812 1.00 87.94 245 GLN A CA 1
ATOM 2023 C C . GLN A 1 245 ? -3.663 -3.805 -13.764 1.00 87.94 245 GLN A C 1
ATOM 2025 O O . GLN A 1 245 ? -3.424 -4.580 -14.687 1.00 87.94 245 GLN A O 1
ATOM 2030 N N . LEU A 1 246 ? -2.907 -2.730 -13.526 1.00 87.44 246 LEU A N 1
ATOM 2031 C CA . LEU A 1 246 ? -1.719 -2.418 -14.318 1.00 87.44 246 LEU A CA 1
ATOM 2032 C C . LEU A 1 246 ? -0.615 -3.456 -14.088 1.00 87.44 246 LEU A C 1
ATOM 2034 O O . LEU A 1 246 ? 0.086 -3.820 -15.022 1.00 87.44 246 LEU A O 1
ATOM 2038 N N . LEU A 1 247 ? -0.479 -3.975 -12.866 1.00 91.62 247 LEU A N 1
ATOM 2039 C CA . LEU A 1 247 ? 0.488 -5.033 -12.566 1.00 91.62 247 LEU A CA 1
ATOM 2040 C C . LEU A 1 247 ? 0.140 -6.339 -13.291 1.00 91.62 247 LEU A C 1
ATOM 2042 O O . LEU A 1 247 ? 1.037 -6.995 -13.816 1.00 91.62 247 LEU A O 1
ATOM 2046 N N . TYR A 1 248 ? -1.145 -6.684 -13.407 1.00 90.62 248 TYR A N 1
ATOM 2047 C CA . TYR A 1 248 ? -1.563 -7.830 -14.223 1.00 90.62 248 TYR A CA 1
ATOM 2048 C C . TYR A 1 248 ? -1.289 -7.633 -15.713 1.00 90.62 248 TYR A C 1
ATOM 2050 O O . TYR A 1 248 ? -0.875 -8.576 -16.378 1.00 90.62 248 TYR A O 1
ATOM 2058 N N . GLN A 1 249 ? -1.448 -6.413 -16.235 1.00 88.50 249 GLN A N 1
ATOM 2059 C CA . GLN A 1 249 ? -1.076 -6.091 -17.621 1.00 88.50 249 GLN A CA 1
ATOM 2060 C C . GLN A 1 249 ? 0.431 -6.233 -17.882 1.00 88.50 249 GLN A C 1
ATOM 2062 O O . GLN A 1 249 ? 0.834 -6.432 -19.022 1.00 88.50 249 GLN A O 1
ATOM 2067 N N . LEU A 1 250 ? 1.256 -6.155 -16.833 1.00 87.69 250 LEU A N 1
ATOM 2068 C CA . LEU A 1 250 ? 2.699 -6.408 -16.876 1.00 87.69 250 LEU A CA 1
ATOM 2069 C C . LEU A 1 250 ? 3.057 -7.878 -16.579 1.00 87.69 250 LEU A C 1
ATOM 2071 O O . LEU A 1 250 ? 4.207 -8.170 -16.259 1.00 87.69 250 LEU A O 1
ATOM 2075 N N . ASN A 1 251 ? 2.076 -8.788 -16.633 1.00 90.44 251 ASN A N 1
ATOM 2076 C CA . ASN A 1 251 ? 2.202 -10.219 -16.331 1.00 90.44 251 ASN A CA 1
ATOM 2077 C C . ASN A 1 251 ? 2.841 -10.532 -14.973 1.00 90.44 251 ASN A C 1
ATOM 2079 O O . ASN A 1 251 ? 3.491 -11.568 -14.805 1.00 90.44 251 ASN A O 1
ATOM 2083 N N . VAL A 1 252 ? 2.675 -9.654 -13.983 1.00 92.12 252 VAL A N 1
ATOM 2084 C CA . VAL A 1 252 ? 3.163 -9.946 -12.636 1.00 92.12 252 VAL A CA 1
ATOM 2085 C C . VAL A 1 252 ? 2.403 -11.173 -12.103 1.00 92.12 252 VAL A C 1
ATOM 2087 O O . VAL A 1 252 ? 1.168 -11.147 -12.080 1.00 92.12 252 VAL A O 1
ATOM 2090 N N . PRO A 1 253 ? 3.094 -12.251 -11.671 1.00 92.50 253 PRO A N 1
ATOM 2091 C CA . PRO A 1 253 ? 2.447 -13.460 -11.174 1.00 92.50 253 PRO A CA 1
ATOM 2092 C C . PRO A 1 253 ? 1.510 -13.150 -10.013 1.00 92.50 253 PRO A C 1
ATOM 2094 O O . PRO A 1 253 ? 1.838 -12.331 -9.155 1.00 92.50 253 PRO A O 1
ATOM 2097 N N . GLN A 1 254 ? 0.367 -13.830 -9.944 1.00 94.81 254 GLN A N 1
ATOM 2098 C CA . GLN A 1 254 ? -0.550 -13.677 -8.817 1.00 94.81 254 GLN A CA 1
ATOM 2099 C C . GLN A 1 254 ? -0.311 -14.751 -7.754 1.00 94.81 254 GLN A C 1
ATOM 2101 O O . GLN A 1 254 ? -0.027 -15.911 -8.057 1.00 94.81 254 GLN A O 1
ATOM 2106 N N . CYS A 1 255 ? -0.536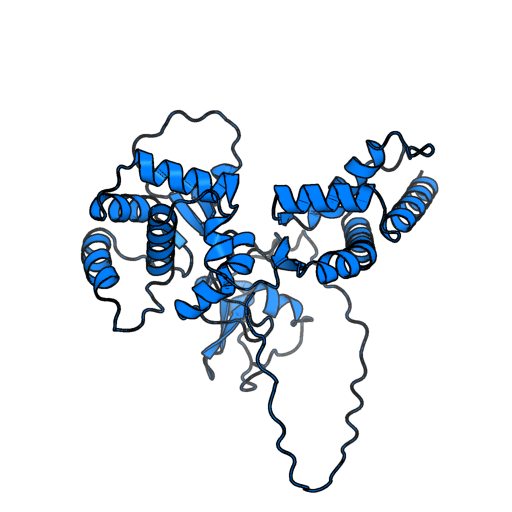 -14.382 -6.500 1.00 94.19 255 CYS A N 1
ATOM 2107 C CA . CYS A 1 255 ? -0.622 -15.318 -5.393 1.00 94.19 255 CYS A CA 1
ATOM 2108 C C . CYS A 1 255 ? -1.901 -16.157 -5.486 1.00 94.19 255 CYS A C 1
ATOM 2110 O O . CYS A 1 255 ? -3.005 -15.610 -5.549 1.00 94.19 255 CYS A O 1
ATOM 2112 N N . ILE A 1 256 ? -1.782 -17.485 -5.432 1.00 92.88 256 ILE A N 1
ATOM 2113 C CA . ILE A 1 256 ? -2.942 -18.387 -5.510 1.00 92.88 256 ILE A CA 1
ATOM 2114 C C . ILE A 1 256 ? -3.933 -18.165 -4.362 1.00 92.88 256 ILE A C 1
ATOM 2116 O O . ILE A 1 256 ? -5.139 -18.241 -4.599 1.00 92.88 256 ILE A O 1
ATOM 2120 N N . LEU A 1 257 ? -3.458 -17.817 -3.166 1.00 90.50 257 LEU A N 1
ATOM 2121 C CA . LEU A 1 257 ? -4.304 -17.666 -1.979 1.00 90.50 257 LEU A CA 1
ATOM 2122 C C . LEU A 1 257 ? -5.101 -16.364 -1.979 1.00 90.50 257 LEU A C 1
ATOM 2124 O O . LEU A 1 257 ? -6.320 -16.367 -1.823 1.00 90.50 257 LEU A O 1
ATOM 2128 N N . CYS A 1 258 ? -4.412 -15.231 -2.122 1.00 91.44 258 CYS A N 1
ATOM 2129 C CA . CYS A 1 258 ? -5.045 -13.920 -1.993 1.00 91.44 258 CYS A CA 1
ATOM 2130 C C . CYS A 1 258 ? -5.456 -13.304 -3.336 1.00 91.44 258 CYS A C 1
ATOM 2132 O O . CYS A 1 258 ? -6.114 -12.266 -3.322 1.00 91.44 258 CYS A O 1
ATOM 2134 N N . LYS A 1 259 ? -5.075 -13.937 -4.458 1.00 93.38 259 LYS A N 1
ATOM 2135 C CA . LYS A 1 259 ? -5.330 -13.486 -5.834 1.00 93.38 259 LYS A CA 1
ATOM 2136 C C . LYS A 1 259 ? -4.816 -12.070 -6.114 1.00 93.38 259 LYS A C 1
ATOM 2138 O O . LYS A 1 259 ? -5.445 -11.368 -6.885 1.00 93.38 259 LYS A O 1
ATOM 2143 N N . ARG A 1 260 ? -3.723 -11.652 -5.459 1.00 93.88 260 ARG A N 1
ATOM 2144 C CA . ARG A 1 260 ? -3.039 -10.363 -5.691 1.00 93.88 260 ARG A CA 1
ATOM 2145 C C . ARG A 1 260 ? -1.680 -10.564 -6.364 1.00 93.88 260 ARG A C 1
ATOM 2147 O O . ARG A 1 260 ? -1.105 -11.642 -6.177 1.00 93.88 260 ARG A O 1
ATOM 2154 N N . PRO A 1 261 ? -1.127 -9.556 -7.063 1.00 94.62 261 PRO A N 1
ATOM 2155 C CA . PRO A 1 261 ? 0.193 -9.640 -7.676 1.00 94.62 261 PRO A CA 1
ATOM 2156 C C . PRO A 1 261 ? 1.281 -9.882 -6.627 1.00 94.62 261 PRO A C 1
ATOM 2158 O O . PRO A 1 261 ? 1.209 -9.354 -5.519 1.00 94.62 261 PRO A O 1
ATOM 2161 N N . ILE A 1 262 ? 2.287 -10.669 -6.990 1.00 93.81 262 ILE A N 1
ATOM 2162 C CA . ILE A 1 262 ? 3.507 -10.896 -6.219 1.00 93.81 262 ILE A CA 1
ATOM 2163 C C . ILE A 1 262 ? 4.561 -9.938 -6.743 1.00 93.81 262 ILE A C 1
ATOM 2165 O O . ILE A 1 262 ? 5.135 -10.132 -7.818 1.00 93.81 262 ILE A O 1
ATOM 2169 N N . ILE A 1 263 ? 4.808 -8.894 -5.965 1.00 93.56 263 ILE A N 1
ATOM 2170 C CA . ILE A 1 263 ? 5.787 -7.875 -6.301 1.00 93.56 263 ILE A CA 1
ATOM 2171 C C . ILE A 1 263 ? 7.190 -8.445 -6.136 1.00 93.56 263 ILE A C 1
ATOM 2173 O O . ILE A 1 263 ? 7.970 -8.412 -7.083 1.00 93.56 263 ILE A O 1
ATOM 2177 N N . VAL A 1 264 ? 7.488 -9.033 -4.974 1.00 89.25 264 VAL A N 1
ATOM 2178 C CA . VAL A 1 264 ? 8.845 -9.426 -4.579 1.00 89.25 264 VAL A CA 1
ATOM 2179 C C . VAL A 1 264 ? 9.037 -10.927 -4.731 1.00 89.25 264 VAL A C 1
ATOM 2181 O O . VAL A 1 264 ? 8.950 -11.702 -3.782 1.00 89.25 264 VAL A O 1
ATOM 2184 N N . SER A 1 265 ? 9.358 -11.359 -5.947 1.00 84.06 265 SER A N 1
ATOM 2185 C CA . SER A 1 265 ? 9.462 -12.791 -6.259 1.00 84.06 265 SER A CA 1
ATOM 2186 C C . SER A 1 265 ? 10.480 -13.560 -5.420 1.00 84.06 265 SER A C 1
ATOM 2188 O O . SER A 1 265 ? 10.257 -14.727 -5.125 1.00 84.06 265 SER A O 1
ATOM 2190 N N . ARG A 1 266 ? 11.599 -12.925 -5.042 1.00 83.38 266 ARG A N 1
ATOM 2191 C CA . ARG A 1 266 ? 12.639 -13.571 -4.223 1.00 83.38 266 ARG A CA 1
ATOM 2192 C C . ARG A 1 266 ? 12.165 -13.889 -2.802 1.00 83.38 266 ARG A C 1
ATOM 2194 O O . ARG A 1 266 ? 12.785 -14.694 -2.131 1.00 83.38 266 ARG A O 1
ATOM 2201 N N . LEU A 1 267 ? 11.090 -13.240 -2.350 1.00 84.94 267 LEU A N 1
ATOM 2202 C CA . LEU A 1 267 ? 10.454 -13.484 -1.055 1.00 84.94 267 LEU A CA 1
ATOM 2203 C C . LEU A 1 267 ? 9.135 -14.253 -1.220 1.00 84.94 267 LEU A C 1
ATOM 2205 O O . LEU A 1 267 ? 8.377 -14.395 -0.265 1.00 84.94 267 LEU A O 1
ATOM 2209 N N . SER A 1 268 ? 8.821 -14.703 -2.434 1.00 87.56 268 SER A N 1
ATOM 2210 C CA . SER A 1 268 ? 7.620 -15.477 -2.721 1.00 87.56 268 SER A CA 1
ATOM 2211 C C . SER A 1 268 ? 7.937 -16.961 -2.751 1.00 87.56 268 SER A C 1
ATOM 2213 O O . SER A 1 268 ? 9.036 -17.364 -3.123 1.00 87.56 268 SER A O 1
ATOM 2215 N N . PHE A 1 269 ? 6.950 -17.773 -2.403 1.00 86.62 269 PHE A N 1
ATOM 2216 C CA . PHE A 1 269 ? 7.043 -19.213 -2.545 1.00 86.62 269 PHE A CA 1
ATOM 2217 C C . PHE A 1 269 ? 6.527 -19.614 -3.930 1.00 86.62 269 PHE A C 1
ATOM 2219 O O . PHE A 1 269 ? 5.435 -19.202 -4.321 1.00 86.62 269 PHE A O 1
ATOM 2226 N N . THR A 1 270 ? 7.289 -20.415 -4.675 1.00 87.38 270 THR A N 1
ATOM 2227 C CA . THR A 1 270 ? 6.859 -20.957 -5.972 1.00 87.38 270 THR A CA 1
ATOM 2228 C C . THR A 1 270 ? 6.918 -22.474 -5.924 1.00 87.38 270 THR A C 1
ATOM 2230 O O . THR A 1 270 ? 7.984 -23.047 -5.737 1.00 87.38 270 THR A O 1
ATOM 2233 N N . CYS A 1 271 ? 5.773 -23.126 -6.115 1.00 84.06 271 CYS A N 1
ATOM 2234 C CA . CYS A 1 271 ? 5.696 -24.580 -6.193 1.00 84.06 271 CYS A CA 1
ATOM 2235 C C . CYS A 1 271 ? 6.473 -25.086 -7.416 1.00 84.06 271 CYS A C 1
ATOM 2237 O O . CYS A 1 271 ? 6.236 -24.631 -8.534 1.00 84.06 271 CYS A O 1
ATOM 2239 N N . GLU A 1 272 ? 7.370 -26.049 -7.231 1.00 84.25 272 GLU A N 1
ATOM 2240 C CA . GLU A 1 272 ? 8.212 -26.551 -8.321 1.00 84.25 272 GLU A CA 1
ATOM 2241 C C . GLU A 1 272 ? 7.427 -27.332 -9.383 1.00 84.25 272 GLU A C 1
ATOM 2243 O O . GLU A 1 272 ? 7.710 -27.202 -10.575 1.00 84.25 272 GLU A O 1
ATOM 2248 N N . GLY A 1 273 ? 6.408 -28.089 -8.971 1.00 85.00 273 GLY A N 1
ATOM 2249 C CA . GLY A 1 273 ? 5.638 -28.978 -9.837 1.00 85.00 273 GLY A CA 1
ATOM 2250 C C . GLY A 1 273 ? 4.638 -28.251 -10.727 1.00 85.00 273 GLY A C 1
ATOM 2251 O O . GLY A 1 273 ? 4.587 -28.512 -11.926 1.00 85.00 273 GLY A O 1
ATOM 2252 N N . CYS A 1 274 ? 3.859 -27.313 -10.178 1.00 86.56 274 CYS A N 1
ATOM 2253 C CA . CYS A 1 274 ? 2.851 -26.574 -10.956 1.00 86.56 274 CYS A CA 1
ATOM 2254 C C . CYS A 1 274 ? 3.154 -25.087 -11.152 1.00 86.56 274 CYS A C 1
ATOM 2256 O O . CYS A 1 274 ? 2.322 -24.375 -11.712 1.00 86.56 274 CYS A O 1
ATOM 2258 N N . ARG A 1 275 ? 4.305 -24.597 -10.669 1.00 86.94 275 ARG A N 1
ATOM 2259 C CA . ARG A 1 275 ? 4.734 -23.190 -10.785 1.00 86.94 275 ARG A CA 1
ATOM 2260 C C . ARG A 1 275 ? 3.764 -22.173 -10.175 1.00 86.94 275 ARG A C 1
ATOM 2262 O O . ARG A 1 275 ? 3.862 -20.984 -10.451 1.00 86.94 275 ARG A O 1
ATOM 2269 N N . SER A 1 276 ? 2.845 -22.623 -9.318 1.00 89.69 276 SER A N 1
ATOM 2270 C CA . SER A 1 276 ? 1.960 -21.739 -8.559 1.00 89.69 276 SER A CA 1
ATOM 2271 C C . SER A 1 276 ? 2.760 -20.899 -7.574 1.00 89.69 276 SER A C 1
ATOM 2273 O O . SER A 1 276 ? 3.576 -21.440 -6.826 1.00 89.69 276 SER A O 1
ATOM 2275 N N . CYS A 1 277 ? 2.497 -19.594 -7.550 1.00 90.75 277 CYS A N 1
ATOM 2276 C CA . CYS A 1 277 ? 3.196 -18.652 -6.687 1.00 90.75 277 CYS A CA 1
ATOM 2277 C C . CYS A 1 277 ? 2.325 -18.223 -5.496 1.00 90.75 277 CYS A C 1
ATOM 2279 O O . CYS A 1 277 ? 1.098 -18.127 -5.590 1.00 90.75 277 CYS A O 1
ATOM 2281 N N . TYR A 1 278 ? 2.971 -17.930 -4.371 1.00 91.44 278 TYR A N 1
ATOM 2282 C CA . TYR A 1 278 ? 2.342 -17.541 -3.117 1.00 91.44 278 TYR A CA 1
ATOM 2283 C C . TYR A 1 278 ? 3.162 -16.434 -2.451 1.00 91.44 278 TYR A C 1
ATOM 2285 O O . TYR A 1 278 ? 4.389 -16.500 -2.397 1.00 91.44 278 TYR A O 1
ATOM 2293 N N . HIS A 1 279 ? 2.505 -15.422 -1.881 1.00 91.31 279 HIS A N 1
ATOM 2294 C CA . HIS A 1 279 ? 3.202 -14.502 -0.975 1.00 91.31 279 HIS A CA 1
ATOM 2295 C C . HIS A 1 279 ? 3.689 -15.263 0.259 1.00 91.31 279 HIS A C 1
ATOM 2297 O O . HIS A 1 279 ? 2.905 -16.028 0.828 1.00 91.31 279 HIS A O 1
ATOM 2303 N N . ALA A 1 280 ? 4.897 -14.973 0.754 1.00 87.38 280 ALA A N 1
ATOM 2304 C CA . ALA A 1 280 ? 5.381 -15.537 2.020 1.00 87.38 280 ALA A CA 1
ATOM 2305 C C . ALA A 1 280 ? 4.369 -15.342 3.161 1.00 87.38 280 ALA A C 1
ATOM 2307 O O . ALA A 1 280 ? 3.966 -16.301 3.809 1.00 87.38 280 ALA A O 1
ATOM 2308 N N . ASN A 1 281 ? 3.847 -14.123 3.335 1.00 86.00 281 ASN A N 1
ATOM 2309 C CA . ASN A 1 281 ? 2.860 -13.833 4.382 1.00 86.00 281 ASN A CA 1
ATOM 2310 C C . ASN A 1 281 ? 1.524 -14.577 4.193 1.00 86.00 281 ASN A C 1
ATOM 2312 O O . ASN A 1 281 ? 0.810 -14.809 5.167 1.00 86.00 281 ASN A O 1
ATOM 2316 N N . CYS A 1 282 ? 1.153 -14.948 2.962 1.00 87.81 282 CYS A N 1
ATOM 2317 C CA . CYS A 1 282 ? -0.047 -15.757 2.734 1.00 87.81 282 CYS A CA 1
ATOM 2318 C C . CYS A 1 282 ? 0.191 -17.220 3.124 1.00 87.81 282 CYS A C 1
ATOM 2320 O O . CYS A 1 282 ? -0.682 -17.810 3.756 1.00 87.81 282 CYS A O 1
ATOM 2322 N N . MET A 1 283 ? 1.370 -17.765 2.806 1.00 84.81 283 MET A N 1
ATOM 2323 C CA . MET A 1 283 ? 1.771 -19.112 3.222 1.00 84.81 283 MET A CA 1
ATOM 2324 C C . MET A 1 283 ? 1.849 -19.233 4.742 1.00 84.81 283 MET A C 1
ATOM 2326 O O . MET A 1 283 ? 1.204 -20.104 5.317 1.00 84.81 283 MET A O 1
ATOM 2330 N N . LEU A 1 284 ? 2.529 -18.293 5.407 1.00 80.25 284 LEU A N 1
ATOM 2331 C CA . LEU A 1 284 ? 2.671 -18.281 6.869 1.00 80.25 284 LEU A CA 1
ATOM 2332 C C . LEU A 1 284 ? 1.327 -18.249 7.611 1.00 80.25 284 LEU A C 1
ATOM 2334 O O . LEU A 1 284 ? 1.226 -18.739 8.728 1.00 80.25 284 LEU A O 1
ATOM 2338 N N . ARG A 1 285 ? 0.277 -17.682 7.005 1.00 79.31 285 ARG A N 1
ATOM 2339 C CA . ARG A 1 285 ? -1.071 -17.651 7.596 1.00 79.31 285 ARG A CA 1
ATOM 2340 C C . ARG A 1 285 ? -1.864 -18.945 7.410 1.00 79.31 285 ARG A C 1
ATOM 2342 O O . ARG A 1 285 ? -2.836 -19.135 8.135 1.00 79.31 285 ARG A O 1
ATOM 2349 N N . GLN A 1 286 ? -1.530 -19.760 6.409 1.00 72.75 286 GLN A N 1
ATOM 2350 C CA . GLN A 1 286 ? -2.165 -21.067 6.189 1.00 72.75 286 GLN A CA 1
ATOM 2351 C C . GLN A 1 286 ? -1.459 -22.174 6.976 1.00 72.75 286 GLN A C 1
ATOM 2353 O O . GLN A 1 286 ? -2.108 -23.123 7.404 1.00 72.75 286 GLN A O 1
ATOM 2358 N N . LEU A 1 287 ? -0.153 -22.019 7.198 1.00 62.81 287 LEU A N 1
ATOM 2359 C CA . LEU A 1 287 ? 0.672 -22.887 8.027 1.00 62.81 287 LEU A CA 1
ATOM 2360 C C . LEU A 1 287 ? 0.319 -22.706 9.515 1.00 62.81 287 LEU A C 1
ATOM 2362 O O . LEU A 1 287 ? 0.980 -21.973 10.247 1.00 62.81 287 LEU A O 1
ATOM 2366 N N . GLU A 1 288 ? -0.721 -23.386 9.997 1.00 53.41 288 GLU A N 1
ATOM 2367 C CA . GLU A 1 288 ? -0.747 -23.796 11.406 1.00 53.41 288 GLU A CA 1
ATOM 2368 C C . GLU A 1 288 ? 0.342 -24.875 11.568 1.00 53.41 288 GLU A C 1
ATOM 2370 O O . GLU A 1 288 ? 0.086 -26.059 11.370 1.00 53.41 288 GLU A O 1
ATOM 2375 N N . PHE A 1 289 ? 1.590 -24.467 11.830 1.00 43.69 289 PHE A N 1
ATOM 2376 C CA . PHE A 1 289 ? 2.702 -25.399 12.066 1.00 43.69 289 PHE A CA 1
ATOM 2377 C C . PHE A 1 289 ? 2.361 -26.375 13.214 1.00 43.69 289 PHE A C 1
ATOM 2379 O O . PHE A 1 289 ? 1.897 -25.901 14.259 1.00 43.69 289 PHE A O 1
ATOM 2386 N N . PRO A 1 290 ? 2.624 -27.697 13.099 1.00 48.75 290 PRO A N 1
ATOM 2387 C CA . PRO A 1 290 ? 3.338 -28.415 12.038 1.00 48.75 290 PRO A CA 1
ATOM 2388 C C . PRO A 1 290 ? 2.438 -29.453 11.333 1.00 48.75 290 PRO A C 1
ATOM 2390 O O . PRO A 1 290 ? 2.012 -30.440 11.938 1.00 48.75 290 PRO A O 1
ATOM 2393 N N . ALA A 1 291 ? 2.166 -29.266 10.045 1.00 49.34 291 ALA A N 1
ATOM 2394 C CA . ALA A 1 291 ? 1.631 -30.318 9.189 1.00 49.34 291 ALA A CA 1
ATOM 2395 C C . ALA A 1 291 ? 2.055 -30.038 7.746 1.00 49.34 291 ALA A C 1
ATOM 2397 O O . ALA A 1 291 ? 1.918 -28.911 7.274 1.00 49.34 291 ALA A O 1
ATOM 2398 N N . GLU A 1 292 ? 2.575 -31.072 7.091 1.00 57.59 292 GLU A N 1
ATOM 2399 C CA . GLU A 1 292 ? 2.963 -31.138 5.682 1.00 57.59 292 GLU A CA 1
ATOM 2400 C C . GLU A 1 292 ? 2.092 -30.226 4.803 1.00 57.59 292 GLU A C 1
ATOM 2402 O O . GLU A 1 292 ? 0.888 -30.443 4.642 1.00 57.59 292 GLU A O 1
ATOM 2407 N N . CYS A 1 293 ? 2.690 -29.172 4.248 1.00 58.66 293 CYS A N 1
ATOM 2408 C CA . CYS A 1 293 ? 1.956 -28.247 3.400 1.00 58.66 293 CYS A CA 1
ATOM 2409 C C . CYS A 1 293 ? 1.959 -28.781 1.972 1.00 58.66 293 CYS A C 1
ATOM 2411 O O . CYS A 1 293 ? 3.022 -28.906 1.371 1.00 58.66 293 CYS A O 1
ATOM 2413 N N . SER A 1 294 ? 0.789 -29.069 1.406 1.00 68.75 294 SER A N 1
ATOM 2414 C CA . SER A 1 294 ? 0.666 -29.413 -0.008 1.00 68.75 294 SER A CA 1
ATOM 2415 C C . SER A 1 294 ? 0.274 -28.185 -0.835 1.00 68.75 294 SER A C 1
ATOM 2417 O O . SER A 1 294 ? -0.466 -27.305 -0.390 1.00 68.75 294 SER A O 1
ATOM 2419 N N . CYS A 1 295 ? 0.795 -28.091 -2.056 1.00 68.75 295 CYS A N 1
ATOM 2420 C CA . CYS A 1 295 ? 0.376 -27.074 -3.010 1.00 68.75 295 CYS A CA 1
ATOM 2421 C C . CYS A 1 295 ? -1.128 -27.212 -3.294 1.00 68.75 295 CYS A C 1
ATOM 2423 O O . CYS A 1 295 ? -1.540 -28.250 -3.809 1.00 68.75 295 CYS A O 1
ATOM 2425 N N . GLU A 1 296 ? -1.926 -26.154 -3.086 1.00 73.12 296 GLU A N 1
ATOM 2426 C CA . GLU A 1 296 ? -3.386 -26.184 -3.327 1.00 73.12 296 GLU A CA 1
ATOM 2427 C C . GLU A 1 296 ? -3.769 -26.587 -4.762 1.00 73.12 296 GLU A C 1
ATOM 2429 O O . GLU A 1 296 ? -4.915 -26.952 -5.019 1.00 73.12 296 GLU A O 1
ATOM 2434 N N . ASN A 1 297 ? -2.833 -26.490 -5.710 1.00 77.62 297 ASN A N 1
ATOM 2435 C CA . ASN A 1 297 ? -3.085 -26.761 -7.120 1.00 77.62 297 ASN A CA 1
ATOM 2436 C C . ASN A 1 297 ? -2.583 -28.131 -7.606 1.00 77.62 297 ASN A C 1
ATOM 2438 O O . ASN A 1 297 ? -3.059 -28.609 -8.633 1.00 77.62 297 ASN A O 1
ATOM 2442 N N . CYS A 1 298 ? -1.606 -28.754 -6.941 1.00 79.19 298 CYS A N 1
ATOM 2443 C CA . CYS A 1 298 ? -1.026 -30.016 -7.428 1.00 79.19 298 CYS A CA 1
ATOM 2444 C C . CYS A 1 298 ? -0.619 -31.007 -6.334 1.00 79.19 298 CYS A C 1
ATOM 2446 O O . CYS A 1 298 ? 0.092 -31.962 -6.634 1.00 79.19 298 CYS A O 1
ATOM 2448 N N . ASP A 1 299 ? -1.004 -30.752 -5.084 1.00 76.19 299 ASP A N 1
ATOM 2449 C CA . ASP A 1 299 ? -0.754 -31.590 -3.908 1.00 76.19 299 ASP A CA 1
ATOM 2450 C C . ASP A 1 299 ? 0.721 -31.944 -3.628 1.00 76.19 299 ASP A C 1
ATOM 2452 O O . ASP A 1 299 ? 1.014 -32.752 -2.749 1.00 76.19 299 ASP A O 1
ATOM 2456 N N . GLN A 1 300 ? 1.677 -31.317 -4.322 1.00 75.50 300 GLN A N 1
ATOM 2457 C CA . GLN A 1 300 ? 3.100 -31.488 -4.037 1.00 75.50 300 GLN A CA 1
ATOM 2458 C C . GLN A 1 300 ? 3.410 -30.918 -2.653 1.00 75.50 300 GLN A C 1
ATOM 2460 O O . GLN A 1 300 ? 3.038 -29.776 -2.374 1.00 75.50 300 GLN A O 1
ATOM 2465 N N . VAL A 1 301 ? 4.113 -31.692 -1.825 1.00 74.38 301 VAL A N 1
ATOM 2466 C CA . VAL A 1 301 ? 4.631 -31.227 -0.534 1.00 74.38 301 VAL A CA 1
ATOM 2467 C C . VAL A 1 301 ? 5.615 -30.086 -0.782 1.00 74.38 301 VAL A C 1
ATOM 2469 O O . VAL A 1 301 ? 6.524 -30.200 -1.605 1.00 74.38 301 VAL A O 1
ATOM 2472 N N . LEU A 1 302 ? 5.369 -28.958 -0.132 1.00 63.78 302 LEU A N 1
ATOM 2473 C CA . LEU A 1 302 ? 6.183 -27.759 -0.224 1.00 63.78 302 LEU A CA 1
ATOM 2474 C C . LEU A 1 302 ? 7.361 -27.903 0.741 1.00 63.78 302 LEU A C 1
ATOM 2476 O O . LEU A 1 302 ? 7.149 -28.215 1.910 1.00 63.78 302 LEU A O 1
ATOM 2480 N N . ASP A 1 303 ? 8.575 -27.700 0.236 1.00 63.53 303 ASP A N 1
ATOM 2481 C CA . ASP A 1 303 ? 9.803 -27.912 1.003 1.00 63.53 303 ASP A CA 1
ATOM 2482 C C . ASP A 1 303 ? 9.928 -26.908 2.166 1.00 63.53 303 ASP A C 1
ATOM 2484 O O . ASP A 1 303 ? 9.737 -25.700 1.974 1.00 63.53 303 ASP A O 1
ATOM 2488 N N . GLU A 1 304 ? 10.212 -27.406 3.373 1.00 56.72 304 GLU A N 1
ATOM 2489 C CA . GLU A 1 304 ? 10.240 -26.616 4.615 1.00 56.72 304 GLU A CA 1
ATOM 2490 C C . GLU A 1 304 ? 11.491 -25.723 4.707 1.00 56.72 304 GLU A C 1
ATOM 2492 O O . GLU A 1 304 ? 11.424 -24.643 5.296 1.00 56.72 304 GLU A O 1
ATOM 2497 N N . GLU A 1 305 ? 12.601 -26.105 4.058 1.00 54.59 305 GLU A N 1
ATOM 2498 C CA . GLU A 1 305 ? 13.902 -25.417 4.168 1.00 54.59 305 GLU A CA 1
ATOM 2499 C C . GLU A 1 305 ? 13.860 -23.945 3.705 1.00 54.59 305 GLU A C 1
ATOM 2501 O O . GLU A 1 305 ? 14.588 -23.099 4.222 1.00 54.59 305 GLU A O 1
ATOM 2506 N N . ILE A 1 306 ? 12.940 -23.581 2.801 1.00 51.69 306 ILE A N 1
ATOM 2507 C CA . ILE A 1 306 ? 12.774 -22.192 2.324 1.00 51.69 306 ILE A CA 1
ATOM 2508 C C . ILE A 1 306 ? 12.183 -21.280 3.419 1.00 51.69 306 ILE A C 1
ATOM 2510 O O . ILE A 1 306 ? 12.304 -20.052 3.354 1.00 51.69 306 ILE A O 1
ATOM 2514 N N . ILE A 1 307 ? 11.528 -21.850 4.435 1.00 51.84 307 ILE A N 1
ATOM 2515 C CA . ILE A 1 307 ? 10.945 -21.090 5.546 1.00 51.84 307 ILE A CA 1
ATOM 2516 C C . ILE A 1 307 ? 12.032 -20.691 6.559 1.00 51.84 307 ILE A C 1
ATOM 2518 O O . ILE A 1 307 ? 11.950 -19.587 7.108 1.00 51.84 307 ILE A O 1
ATOM 2522 N N . ASP A 1 308 ? 13.061 -21.527 6.734 1.00 44.69 308 ASP A N 1
ATOM 2523 C CA . ASP A 1 308 ? 14.119 -21.373 7.744 1.00 44.69 308 ASP A CA 1
ATOM 2524 C C . ASP A 1 308 ? 15.205 -20.348 7.371 1.00 44.69 308 ASP A C 1
ATOM 2526 O O . ASP A 1 308 ? 15.731 -19.667 8.256 1.00 44.69 308 ASP A O 1
ATOM 2530 N N . ASP A 1 309 ? 15.476 -20.125 6.077 1.00 44.62 309 ASP A N 1
ATOM 2531 C CA . ASP A 1 309 ? 16.422 -19.089 5.602 1.00 44.62 309 ASP A CA 1
ATOM 2532 C C . ASP A 1 309 ? 15.973 -17.653 5.909 1.00 44.62 309 ASP A C 1
ATOM 2534 O O . ASP A 1 309 ? 16.708 -16.673 5.740 1.00 44.62 309 ASP A O 1
ATOM 2538 N N . PHE A 1 310 ? 14.758 -17.505 6.418 1.00 47.56 310 PHE A N 1
ATOM 2539 C CA . PHE A 1 310 ? 14.325 -16.273 7.020 1.00 47.56 310 PHE A CA 1
ATOM 2540 C C . PHE A 1 310 ? 14.413 -16.388 8.534 1.00 47.56 310 PHE A C 1
ATOM 2542 O O . PHE A 1 310 ? 13.456 -16.817 9.175 1.00 47.56 310 PHE A O 1
ATOM 2549 N N . GLN A 1 311 ? 15.525 -15.927 9.109 1.00 41.09 311 GLN A N 1
ATOM 2550 C CA . GLN A 1 311 ? 15.658 -15.772 10.557 1.00 41.09 311 GLN A CA 1
ATOM 2551 C C . GLN A 1 311 ? 14.441 -15.028 11.121 1.00 41.09 311 GLN A C 1
ATOM 2553 O O . GLN A 1 311 ? 14.261 -13.821 10.938 1.00 41.09 311 GLN A O 1
ATOM 2558 N N . PHE A 1 312 ? 13.565 -15.786 11.773 1.00 42.72 312 PHE A N 1
ATOM 2559 C CA . PHE A 1 312 ? 12.486 -15.250 12.572 1.00 42.72 312 PHE A CA 1
ATOM 2560 C C . PHE A 1 312 ? 13.124 -14.608 13.797 1.00 42.72 312 PHE A C 1
ATOM 2562 O O . PHE A 1 312 ? 13.854 -15.261 14.539 1.00 42.72 312 PHE A O 1
ATOM 2569 N N . ASP A 1 313 ? 12.821 -13.336 14.033 1.00 37.84 313 ASP A N 1
ATOM 2570 C CA . ASP A 1 313 ? 12.996 -12.749 15.356 1.00 37.84 313 ASP A CA 1
ATOM 2571 C C . ASP A 1 313 ? 11.872 -13.337 16.231 1.00 37.84 313 ASP A C 1
ATOM 2573 O O . ASP A 1 313 ? 10.785 -12.769 16.362 1.00 37.84 313 ASP A O 1
ATOM 2577 N N . ILE A 1 314 ? 12.096 -14.568 16.711 1.00 40.66 314 ILE A N 1
ATOM 2578 C CA . ILE A 1 314 ? 11.137 -15.402 17.461 1.00 40.66 314 ILE A CA 1
ATOM 2579 C C . ILE A 1 314 ? 10.640 -14.683 18.729 1.00 40.66 314 ILE A C 1
ATOM 2581 O O . ILE A 1 314 ? 9.559 -14.986 19.230 1.00 40.66 314 ILE A O 1
ATOM 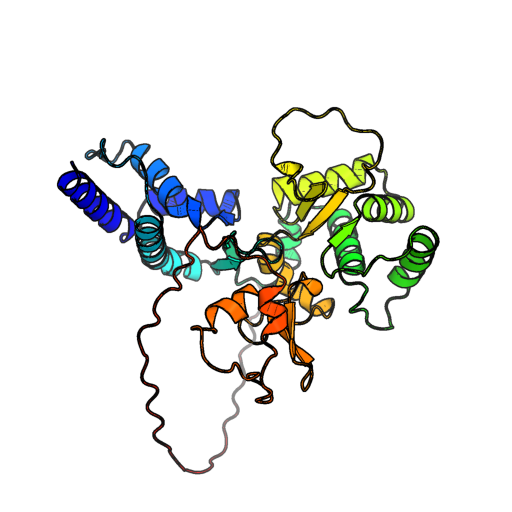2585 N N . ASP A 1 315 ? 11.357 -13.657 19.191 1.00 39.81 315 ASP A N 1
ATOM 2586 C CA . ASP A 1 315 ? 10.998 -12.860 20.365 1.00 39.81 315 ASP A CA 1
ATOM 2587 C C . ASP A 1 315 ? 9.755 -11.966 20.164 1.00 39.81 315 ASP A C 1
ATOM 2589 O O . ASP A 1 315 ? 9.210 -11.441 21.137 1.00 39.81 315 ASP A O 1
ATOM 2593 N N . ASN A 1 316 ? 9.250 -11.815 18.932 1.00 40.81 316 ASN A N 1
ATOM 2594 C CA . ASN A 1 316 ? 7.958 -11.180 18.658 1.00 40.81 316 ASN A CA 1
ATOM 2595 C C . ASN A 1 316 ? 6.930 -12.230 18.206 1.00 40.81 316 ASN A C 1
ATOM 2597 O O . ASN A 1 316 ? 6.700 -12.405 17.010 1.00 40.81 316 ASN A O 1
ATOM 2601 N N . GLU A 1 317 ? 6.290 -12.915 19.163 1.00 35.03 317 GLU A N 1
ATOM 2602 C CA . GLU A 1 317 ? 5.216 -13.892 18.919 1.00 35.03 317 GLU A CA 1
ATOM 2603 C C . GLU A 1 317 ? 4.132 -13.338 17.971 1.00 35.03 317 GLU A C 1
ATOM 2605 O O . GLU A 1 317 ? 3.237 -12.571 18.346 1.00 35.03 317 GLU A O 1
ATOM 2610 N N . TYR A 1 318 ? 4.175 -13.777 16.715 1.00 39.59 318 TYR A N 1
ATOM 2611 C CA . TYR A 1 318 ? 3.058 -13.655 15.794 1.00 39.59 318 TYR A CA 1
ATOM 2612 C C . TYR A 1 318 ? 1.974 -14.652 16.213 1.00 39.59 318 TYR A C 1
ATOM 2614 O O . TYR A 1 318 ? 2.108 -15.855 16.012 1.00 39.59 318 TYR A O 1
ATOM 2622 N N . ILE A 1 319 ? 0.878 -14.157 16.795 1.00 36.56 319 ILE A N 1
ATOM 2623 C CA . ILE A 1 319 ? -0.298 -14.979 17.112 1.00 36.56 319 ILE A CA 1
ATOM 2624 C C . ILE A 1 319 ? -1.311 -14.853 15.961 1.00 36.56 319 ILE A C 1
ATOM 2626 O O . ILE A 1 319 ? -2.036 -13.839 15.899 1.00 36.56 319 ILE A O 1
ATOM 2630 N N . PRO A 1 320 ? -1.418 -15.842 15.051 1.00 29.84 320 PRO A N 1
ATOM 2631 C CA . PRO A 1 320 ? -2.412 -15.810 13.987 1.00 29.84 320 PRO A CA 1
ATOM 2632 C C . PRO A 1 320 ? -3.839 -15.766 14.570 1.00 29.84 320 PRO A C 1
ATOM 2634 O O . PRO A 1 320 ? -4.116 -16.306 15.646 1.00 29.84 320 PRO A O 1
ATOM 2637 N N . PRO A 1 321 ? -4.785 -15.072 13.916 1.00 27.58 321 PRO A N 1
ATOM 2638 C CA . PRO A 1 321 ? -6.178 -15.065 14.346 1.00 27.58 321 PRO A CA 1
ATOM 2639 C C . PRO A 1 321 ? -6.799 -16.460 14.175 1.00 27.58 321 PRO A C 1
ATOM 2641 O O . PRO A 1 321 ? -6.898 -16.959 13.058 1.00 27.58 321 PRO A O 1
ATOM 2644 N N . LYS A 1 322 ? -7.280 -17.060 15.274 1.00 29.23 322 LYS A N 1
ATOM 2645 C CA . LYS A 1 322 ? -8.040 -18.321 15.247 1.00 29.23 322 LYS A CA 1
ATOM 2646 C C . LYS A 1 322 ? -9.259 -18.174 14.331 1.00 29.23 322 LYS A C 1
ATOM 2648 O O . LYS A 1 322 ? -10.179 -17.412 14.645 1.00 29.23 322 LYS A O 1
ATOM 2653 N N . ARG A 1 323 ? -9.291 -18.896 13.207 1.00 36.22 323 ARG A N 1
ATOM 2654 C CA . ARG A 1 323 ? -10.502 -19.002 12.381 1.00 36.22 323 ARG A CA 1
ATOM 2655 C C . ARG A 1 323 ? -11.545 -19.808 13.155 1.00 36.22 323 ARG A C 1
ATOM 2657 O O . ARG A 1 323 ? -11.296 -20.935 13.570 1.00 36.22 323 ARG A O 1
ATOM 2664 N N . GLY A 1 324 ? -12.732 -19.232 13.344 1.00 33.41 324 GLY A N 1
ATOM 2665 C CA . GLY A 1 324 ? -13.900 -20.002 13.763 1.00 33.41 324 GLY A CA 1
ATOM 2666 C C . GLY A 1 324 ? -14.177 -21.078 12.715 1.00 33.41 324 GLY A C 1
ATOM 2667 O O . GLY A 1 324 ? -14.294 -20.763 11.532 1.00 33.41 324 GLY A O 1
ATOM 2668 N N . GLN A 1 325 ? -14.232 -22.339 13.142 1.00 29.36 325 GLN A N 1
ATOM 2669 C CA . GLN A 1 325 ? -14.498 -23.481 12.273 1.00 29.36 325 GLN A CA 1
ATOM 2670 C C . GLN A 1 325 ? -15.860 -23.315 11.585 1.00 29.36 325 GLN A C 1
ATOM 2672 O O . GLN A 1 325 ? -16.908 -23.568 12.179 1.00 29.36 325 GLN A O 1
ATOM 2677 N N . ILE A 1 326 ? -15.859 -22.908 10.316 1.00 30.47 326 ILE A N 1
ATOM 2678 C CA . ILE A 1 326 ? -17.021 -23.091 9.451 1.00 30.47 326 ILE A CA 1
ATOM 2679 C C . ILE A 1 326 ? -16.979 -24.554 9.018 1.00 30.47 326 ILE A C 1
ATOM 2681 O O . ILE A 1 326 ? -16.197 -24.935 8.149 1.00 30.47 326 ILE A O 1
ATOM 2685 N N . LYS A 1 327 ? -17.800 -25.392 9.661 1.00 28.77 327 LYS A N 1
ATOM 2686 C CA . LYS A 1 327 ? -18.070 -26.755 9.194 1.00 28.77 327 LYS A CA 1
ATOM 2687 C C . LYS A 1 327 ? -18.708 -26.667 7.810 1.00 28.77 327 LYS A C 1
ATOM 2689 O O . LYS A 1 327 ? -19.898 -26.385 7.687 1.00 28.77 327 LYS A O 1
ATOM 2694 N N . VAL A 1 328 ? -17.920 -26.908 6.768 1.00 33.44 328 VAL A N 1
ATOM 2695 C CA . VAL A 1 328 ? -18.446 -27.148 5.425 1.00 33.44 328 VAL A CA 1
ATOM 2696 C C . VAL A 1 328 ? -19.026 -28.560 5.423 1.00 33.44 328 VAL A C 1
ATOM 2698 O O . VAL A 1 328 ? -18.315 -29.541 5.221 1.00 33.44 328 VAL A O 1
ATOM 2701 N N . ASN A 1 329 ? -20.327 -28.676 5.686 1.00 28.66 329 ASN A N 1
ATOM 2702 C CA . ASN A 1 329 ? -21.058 -29.911 5.423 1.00 28.66 329 ASN A CA 1
ATOM 2703 C C . ASN A 1 329 ? -21.120 -30.115 3.904 1.00 28.66 329 ASN A C 1
ATOM 2705 O O . ASN A 1 329 ? -21.925 -29.490 3.216 1.00 28.66 329 ASN A O 1
ATOM 2709 N N . ARG A 1 330 ? -20.268 -30.996 3.373 1.00 32.56 330 ARG A N 1
ATOM 2710 C CA . ARG A 1 330 ? -20.426 -31.544 2.022 1.00 32.56 330 ARG A CA 1
ATOM 2711 C C . ARG A 1 330 ? -21.545 -32.586 2.045 1.00 32.56 330 ARG A C 1
ATOM 2713 O O . ARG A 1 330 ? -21.297 -33.759 2.297 1.00 32.56 330 ARG A O 1
ATOM 2720 N N . SER A 1 331 ? -22.776 -32.160 1.779 1.00 30.09 331 SER A N 1
ATOM 2721 C CA . SER A 1 331 ? -23.851 -33.055 1.338 1.00 30.09 331 SER A CA 1
ATOM 2722 C C . SER A 1 331 ? -24.003 -32.920 -0.175 1.00 30.09 331 SER A C 1
ATOM 2724 O O . SER A 1 331 ? -24.303 -31.833 -0.669 1.00 30.09 331 SER A O 1
ATOM 2726 N N . GLY A 1 332 ? -23.756 -34.012 -0.897 1.00 34.03 332 GLY A N 1
ATOM 2727 C CA . GLY A 1 332 ? -23.916 -34.077 -2.344 1.00 34.03 332 GLY A CA 1
ATOM 2728 C C . GLY A 1 332 ? -25.372 -33.938 -2.785 1.00 34.03 332 GLY A C 1
ATOM 2729 O O . GLY A 1 332 ? -26.287 -34.395 -2.104 1.00 34.03 332 GLY A O 1
ATOM 2730 N N . TYR A 1 333 ? -25.554 -33.346 -3.962 1.00 31.11 333 TYR A N 1
ATOM 2731 C CA . TYR A 1 333 ? -26.780 -33.439 -4.741 1.00 31.11 333 TYR A CA 1
ATOM 2732 C C . TYR A 1 333 ? -26.420 -33.711 -6.201 1.00 31.11 333 TYR A C 1
ATOM 2734 O O . TYR A 1 333 ? -25.804 -32.889 -6.874 1.00 31.11 333 TYR A O 1
ATOM 2742 N N . ASN A 1 334 ? -26.818 -34.895 -6.663 1.00 30.98 334 ASN A N 1
ATOM 2743 C CA . ASN A 1 334 ? -27.067 -35.190 -8.067 1.00 30.98 334 ASN A CA 1
ATOM 2744 C C . ASN A 1 334 ? -28.347 -34.461 -8.502 1.00 30.98 334 ASN A C 1
ATOM 2746 O O . ASN A 1 334 ? -29.331 -34.533 -7.768 1.00 30.98 334 ASN A O 1
ATOM 2750 N N . ALA A 1 335 ? -28.346 -33.850 -9.693 1.00 30.61 335 ALA A N 1
ATOM 2751 C CA . ALA A 1 335 ? -29.378 -34.000 -10.735 1.00 30.61 335 ALA A CA 1
ATOM 2752 C C . ALA A 1 335 ? -29.301 -32.888 -11.807 1.00 30.61 335 ALA A C 1
ATOM 2754 O O . ALA A 1 335 ? -29.483 -31.712 -11.518 1.00 30.61 335 ALA A O 1
ATOM 2755 N N . SER A 1 336 ? -29.096 -33.334 -13.049 1.00 29.22 336 SER A N 1
ATOM 2756 C CA . SER A 1 336 ? -29.938 -33.065 -14.229 1.00 29.22 336 SER A CA 1
ATOM 2757 C C . SER A 1 336 ? -30.182 -31.632 -14.738 1.00 29.22 336 SER A C 1
ATOM 2759 O O . SER A 1 336 ? -30.920 -30.851 -14.151 1.00 29.22 336 SER A O 1
ATOM 2761 N N . ASN A 1 337 ? -29.675 -31.404 -15.956 1.00 30.88 337 ASN A N 1
ATOM 2762 C CA . ASN A 1 337 ? -30.235 -30.646 -17.087 1.00 30.88 337 ASN A CA 1
ATOM 2763 C C . ASN A 1 337 ? -31.585 -29.923 -16.896 1.00 30.88 337 ASN A C 1
ATOM 2765 O O . ASN A 1 337 ? -32.605 -30.571 -16.669 1.00 30.88 337 ASN A O 1
ATOM 2769 N N . ASN A 1 338 ? -31.622 -28.632 -17.250 1.00 29.83 338 ASN A N 1
ATOM 2770 C CA . ASN A 1 338 ? -32.540 -28.141 -18.284 1.00 29.83 338 ASN A CA 1
ATOM 2771 C C . ASN A 1 338 ? -32.160 -26.754 -18.821 1.00 29.83 338 ASN A C 1
ATOM 2773 O O . ASN A 1 338 ? -31.530 -25.940 -18.153 1.00 29.83 338 ASN A O 1
ATOM 2777 N N . ALA A 1 339 ? -32.535 -26.549 -20.079 1.00 28.92 339 ALA A N 1
ATOM 2778 C CA . ALA A 1 339 ? -32.170 -25.450 -20.950 1.00 28.92 339 ALA A CA 1
ATOM 2779 C C . ALA A 1 339 ? -33.022 -24.177 -20.774 1.00 28.92 339 ALA A C 1
ATOM 2781 O O . ALA A 1 339 ? -34.140 -24.211 -20.268 1.00 28.92 339 ALA A O 1
ATOM 2782 N N . SER A 1 340 ? -32.506 -23.109 -21.395 1.00 27.50 340 SER A N 1
ATOM 2783 C CA . SER A 1 340 ? -33.193 -21.924 -21.936 1.00 27.50 340 SER A CA 1
ATOM 2784 C C . SER A 1 340 ? -33.684 -20.840 -20.968 1.00 27.50 340 SER A C 1
ATOM 2786 O O . SER A 1 340 ? -34.613 -21.042 -20.202 1.00 27.50 340 SER A O 1
ATOM 2788 N N . SER A 1 341 ? -33.140 -19.629 -21.137 1.00 28.25 341 SER A N 1
ATOM 2789 C CA . SER A 1 341 ? -33.923 -18.471 -21.596 1.00 28.25 341 SER A CA 1
ATOM 2790 C C . SER A 1 341 ? -33.007 -17.267 -21.846 1.00 28.25 341 SER A C 1
ATOM 2792 O O . SER A 1 341 ? -32.425 -16.706 -20.920 1.00 28.25 341 SER A O 1
ATOM 2794 N N . ASN A 1 342 ? -32.918 -16.872 -23.116 1.00 28.83 342 ASN A N 1
ATOM 2795 C CA . ASN A 1 342 ? -32.513 -15.543 -23.563 1.00 28.83 342 ASN A CA 1
ATOM 2796 C C . ASN A 1 342 ? -33.381 -14.471 -22.891 1.00 28.83 342 ASN A C 1
ATOM 2798 O O . ASN A 1 342 ? -34.599 -14.605 -22.965 1.00 28.83 342 ASN A O 1
ATOM 2802 N N . GLN A 1 343 ? -32.785 -13.383 -22.388 1.00 30.23 343 GLN A N 1
ATOM 2803 C CA . GLN A 1 343 ? -33.311 -12.021 -22.569 1.00 30.23 343 GLN A CA 1
ATOM 2804 C C . GLN A 1 343 ? -32.189 -10.962 -22.485 1.00 30.23 343 GLN A C 1
ATOM 2806 O O . GLN A 1 343 ? -31.238 -11.148 -21.725 1.00 30.23 343 GLN A O 1
ATOM 2811 N N . PRO A 1 344 ? -32.271 -9.877 -23.283 1.00 32.94 344 PRO A N 1
ATOM 2812 C CA . PRO A 1 344 ? -31.210 -8.886 -23.434 1.00 32.94 344 PRO A CA 1
ATOM 2813 C C . PRO A 1 344 ? -31.359 -7.697 -22.470 1.00 32.94 344 PRO A C 1
ATOM 2815 O O . PRO A 1 344 ? -32.464 -7.297 -22.104 1.00 32.94 344 PRO A O 1
ATOM 2818 N N . PHE A 1 345 ? -30.223 -7.101 -22.104 1.00 29.62 345 PHE A N 1
ATOM 2819 C CA . PHE A 1 345 ? -30.128 -5.857 -21.334 1.00 29.62 345 PHE A CA 1
ATOM 2820 C C . PHE A 1 345 ? -30.611 -4.638 -22.146 1.00 29.62 345 PHE A C 1
ATOM 2822 O O . PHE A 1 345 ? -30.307 -4.553 -23.340 1.00 29.62 345 PHE A O 1
ATOM 2829 N N . PRO A 1 346 ? -31.304 -3.659 -21.532 1.00 34.66 346 PRO A N 1
ATOM 2830 C CA . PRO A 1 346 ? -31.663 -2.422 -22.207 1.00 34.66 346 PRO A CA 1
ATOM 2831 C C . PRO A 1 346 ? -30.517 -1.400 -22.171 1.00 34.66 346 PRO A C 1
ATOM 2833 O O . PRO A 1 346 ? -29.888 -1.159 -21.142 1.00 34.66 346 PRO A O 1
ATOM 2836 N N . PHE A 1 347 ? -30.299 -0.783 -23.331 1.00 28.95 347 PHE A N 1
ATOM 2837 C CA . PHE A 1 347 ? -29.427 0.363 -23.569 1.00 28.95 347 PHE A CA 1
ATOM 2838 C C . PHE A 1 347 ? -29.854 1.586 -22.742 1.00 28.95 347 PHE A C 1
ATOM 2840 O O . PHE A 1 347 ? -31.017 1.990 -22.779 1.00 28.95 347 PHE A O 1
ATOM 2847 N N . LEU A 1 348 ? -28.893 2.222 -22.070 1.00 29.69 348 LEU A N 1
ATOM 2848 C CA . LEU A 1 348 ? -29.028 3.583 -21.553 1.00 29.69 348 LEU A CA 1
ATOM 2849 C C . LEU A 1 348 ? -28.702 4.571 -22.680 1.00 29.69 348 LEU A C 1
ATOM 2851 O O . LEU A 1 348 ? -27.655 4.470 -23.314 1.00 29.69 348 LEU A O 1
ATOM 2855 N N . ARG A 1 349 ? -29.638 5.488 -22.946 1.00 28.56 349 ARG A N 1
ATOM 2856 C CA . ARG A 1 349 ? -29.448 6.648 -23.822 1.00 28.56 349 ARG A CA 1
ATOM 2857 C C . ARG A 1 349 ? -28.839 7.794 -23.025 1.00 28.56 349 ARG A C 1
ATOM 2859 O O . ARG A 1 349 ? -29.300 8.079 -21.921 1.00 28.56 349 ARG A O 1
ATOM 2866 N N . ASP A 1 350 ? -27.872 8.448 -23.649 1.00 33.38 350 ASP A N 1
ATOM 2867 C CA . ASP A 1 350 ? -27.300 9.721 -23.234 1.00 33.38 350 ASP A CA 1
ATOM 2868 C C . ASP A 1 350 ? -28.344 10.847 -23.263 1.00 33.38 350 ASP A C 1
ATOM 2870 O O . ASP A 1 350 ? -29.190 10.901 -24.162 1.00 33.38 350 ASP A O 1
ATOM 2874 N N . ASN A 1 351 ? -28.230 11.752 -22.293 1.00 40.47 351 ASN A N 1
ATOM 2875 C CA . ASN A 1 351 ? -28.638 13.154 -22.369 1.00 40.47 351 ASN A CA 1
ATOM 2876 C C . ASN A 1 351 ? -27.571 13.998 -21.676 1.00 40.47 351 ASN A C 1
ATOM 2878 O O . ASN A 1 351 ? -27.201 13.625 -20.537 1.00 40.47 351 ASN A O 1
#

InterPro domains:
  IPR011513 Non-structural maintenance of chromosomes element 1 [PF07574] (23-205)
  IPR011513 Non-structural maintenance of chromosomes element 1 [PTHR20973] (231-311)